Protein AF-0000000085158345 (afdb_homodimer)

Radius of gyration: 20.28 Å; Cα contacts (8 Å, |Δi|>4): 348; chains: 2; bounding box: 44×72×41 Å

pLDDT: mean 86.04, std 16.24, range [21.67, 97.69]

Secondary structure (DSSP, 8-state):
----S----PPPHHHHHHHHHHHTHHHHHHHHHHTT--S--HHHHGGGGGGGGS-EEHHHHHHHHT--HHHHHHHHHHHHHTTSEEEEE-SS-TT-EEEEE-HHHHHHHHHHHHHHHHHHHHHHHHH-HHHHHHHHHHHHHHHHHHH-TT-/----S----PPPHHHHHHHHHHHTHHHHHHHHHHTT--S--HHHHGGGGGGGGS-EEHHHHHHHHT--HHHHHHHHHHHHHTTSEEEEE-SS-TT-EEEEE-HHHHHHHHHHHHHHHHHHHHHHHHH-HHHHHHHHHHHHHHHHHHH-TT-

InterPro domains:
  IPR000835 MarR-type HTH domain [PF12802] (39-96)
  IPR000835 MarR-type HTH domain [PR00598] (56-72)
  IPR000835 MarR-type HTH domain [PR00598] (73-88)
  IPR000835 MarR-type HTH domain [PR00598] (92-108)
  IPR000835 MarR-type HTH domain [PS50995] (1-144)
  IPR000835 MarR-type HTH domain [SM00347] (33-131)
  IPR036388 Winged helix-like DNA-binding domain superfamily [G3DSA:1.10.10.10] (2-146)
  IPR036390 Winged helix DNA-binding domain superfamily [SSF46785] (19-144)
  IPR039422 Transcription regulators MarR/SlyA-like [PTHR33164] (39-142)

Nearest PDB structures (foldseek):
  2yr2-assembly1_A  TM=7.527E-01  e=1.209E-06  Sulfurisphaera tokodaii
  3gfj-assembly1_A-2  TM=6.888E-01  e=2.144E-07  Sulfurisphaera tokodaii
  3gfm-assembly1_A-2  TM=6.918E-01  e=3.738E-07  Sulfurisphaera tokodaii
  3gfl-assembly1_A-2  TM=6.918E-01  e=4.500E-07  Sulfurisphaera tokodaii
  4zzl-assembly1_B  TM=7.705E-01  e=8.212E-06  Pseudomonas aeruginosa

Solvent-accessible surface area (backbone atoms only — not comparable to full-atom values): 16770 Å² total; per-residue (Å²): 132,85,82,60,93,56,87,62,86,66,74,48,56,52,50,38,40,42,51,46,40,54,57,46,42,62,60,49,51,49,50,30,53,74,70,69,48,65,83,66,48,72,79,54,52,58,68,51,59,74,32,72,84,39,63,36,37,62,66,56,47,12,61,75,66,60,48,51,57,66,58,40,51,52,42,50,52,47,35,35,74,57,46,29,31,45,76,38,72,28,90,89,37,81,87,40,49,28,38,30,62,29,77,56,24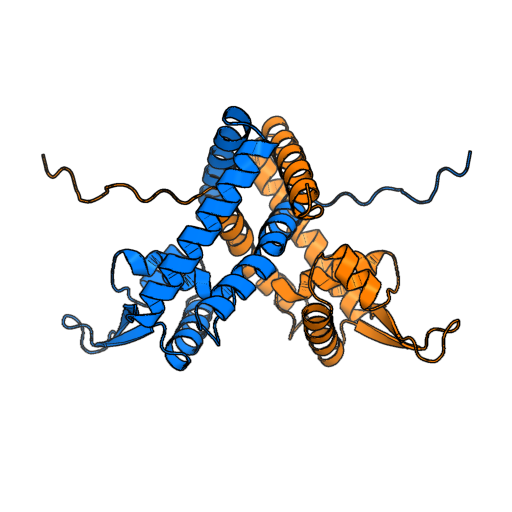,49,49,50,50,51,53,50,49,54,51,34,51,52,49,37,54,52,47,34,71,73,58,32,70,66,53,44,52,50,48,42,52,52,40,51,53,51,42,56,53,64,71,49,69,80,115,134,84,83,59,92,56,86,66,82,66,75,47,58,53,50,41,40,41,51,46,40,53,56,47,42,64,59,50,51,50,52,29,52,76,70,71,49,66,84,68,49,73,79,52,52,59,68,51,60,74,33,71,85,37,63,35,37,62,65,56,47,12,61,75,66,62,49,52,58,65,58,40,51,52,41,48,52,47,34,34,75,58,46,29,31,44,74,39,73,28,89,91,37,80,86,40,50,26,38,29,63,30,75,56,26,50,48,51,49,50,53,50,52,52,51,33,51,54,50,38,53,52,47,34,71,72,59,30,69,67,52,44,52,50,48,40,52,52,43,52,52,50,43,54,53,65,72,49,68,80,116

Structure (mmCIF, N/CA/C/O backbone):
data_AF-0000000085158345-model_v1
#
loop_
_entity.id
_entity.type
_entity.pdbx_description
1 polymer 'HTH marR-type domain-containing protein'
#
loop_
_atom_site.group_PDB
_atom_site.id
_atom_site.type_symbol
_atom_site.label_atom_id
_atom_site.label_alt_id
_atom_site.label_comp_id
_atom_site.label_asym_id
_atom_site.label_entity_id
_atom_site.label_seq_id
_atom_site.pdbx_PDB_ins_code
_atom_site.Cartn_x
_atom_site.Cartn_y
_atom_site.Cartn_z
_atom_site.occupancy
_atom_site.B_iso_or_equiv
_atom_site.auth_seq_id
_atom_site.auth_comp_id
_atom_site.auth_asym_id
_atom_site.auth_atom_id
_atom_site.pdbx_PDB_model_num
ATOM 1 N N . MET A 1 1 ? 12.711 38.875 0.313 1 21.98 1 MET A N 1
ATOM 2 C CA . MET A 1 1 ? 13.203 37.5 0.112 1 21.98 1 MET A CA 1
ATOM 3 C C . MET A 1 1 ? 12.297 36.5 0.804 1 21.98 1 MET A C 1
ATOM 5 O O . MET A 1 1 ? 12.312 36.375 2.031 1 21.98 1 MET A O 1
ATOM 9 N N . ARG A 1 2 ? 10.82 36.438 0.688 1 24.58 2 ARG A N 1
ATOM 10 C CA . ARG A 1 2 ? 9.727 35.781 1.41 1 24.58 2 ARG A CA 1
ATOM 11 C C . ARG A 1 2 ? 10.023 34.312 1.662 1 24.58 2 ARG A C 1
ATOM 13 O O . ARG A 1 2 ? 10.242 33.562 0.721 1 24.58 2 ARG A O 1
ATOM 20 N N . GLU A 1 3 ? 10.891 33.938 2.629 1 28.44 3 GLU A N 1
ATOM 21 C CA . GLU A 1 3 ? 11.352 32.688 3.234 1 28.44 3 GLU A CA 1
ATOM 22 C C . GLU A 1 3 ? 10.211 31.688 3.377 1 28.44 3 GLU A C 1
ATOM 24 O O . GLU A 1 3 ? 9.414 31.781 4.312 1 28.44 3 GLU A O 1
ATOM 29 N N . GLY A 1 4 ? 9.148 31.578 2.475 1 29.17 4 GLY A N 1
ATOM 30 C CA . GLY A 1 4 ? 7.82 31.016 2.293 1 29.17 4 GLY A CA 1
ATOM 31 C C . GLY A 1 4 ? 7.605 29.734 3.08 1 29.17 4 GLY A C 1
ATOM 32 O O . GLY A 1 4 ? 8.562 29.031 3.398 1 29.17 4 GLY A O 1
ATOM 33 N N . ALA A 1 5 ? 6.773 29.766 4.102 1 35.09 5 ALA A N 1
ATOM 34 C CA . ALA A 1 5 ? 6.516 28.828 5.203 1 35.09 5 ALA A CA 1
ATOM 35 C C . ALA A 1 5 ? 6.754 27.391 4.77 1 35.09 5 ALA A C 1
ATOM 37 O O . ALA A 1 5 ? 5.816 26.688 4.387 1 35.09 5 ALA A O 1
ATOM 38 N N . ARG A 1 6 ? 7.473 27.016 3.789 1 35.84 6 ARG A N 1
ATOM 39 C CA . ARG A 1 6 ? 8.164 25.828 3.32 1 35.84 6 ARG A CA 1
ATOM 40 C C . ARG A 1 6 ? 8.867 25.109 4.473 1 35.84 6 ARG A C 1
ATOM 42 O O . ARG A 1 6 ? 9.93 24.516 4.289 1 35.84 6 ARG A O 1
ATOM 49 N N . GLY A 1 7 ? 8.875 25.484 5.516 1 39.97 7 GLY A N 1
ATOM 50 C CA . GLY A 1 7 ? 9.438 24.766 6.641 1 39.97 7 GLY A CA 1
ATOM 51 C C . GLY A 1 7 ? 9.258 23.266 6.535 1 39.97 7 GLY A C 1
ATOM 52 O O . GLY A 1 7 ? 8.219 22.719 6.93 1 39.97 7 GLY A O 1
ATOM 53 N N . GLY A 1 8 ? 9.609 22.688 5.23 1 45.03 8 GLY A N 1
ATOM 54 C CA . GLY A 1 8 ? 9.344 21.734 4.168 1 45.03 8 GLY A CA 1
ATOM 55 C C . GLY A 1 8 ? 9.055 20.328 4.676 1 45.03 8 GLY A C 1
ATOM 56 O O . GLY A 1 8 ? 9.938 19.656 5.207 1 45.03 8 GLY A O 1
ATOM 57 N N . TRP A 1 9 ? 7.953 20.062 5.188 1 59.5 9 TRP A N 1
ATOM 58 C CA . TRP A 1 9 ? 7.535 18.719 5.566 1 59.5 9 TRP A CA 1
ATOM 59 C C . TRP A 1 9 ? 8.07 17.688 4.582 1 59.5 9 TRP A C 1
ATOM 61 O O . TRP A 1 9 ? 7.938 17.844 3.367 1 59.5 9 TRP A O 1
ATOM 71 N N . GLU A 1 10 ? 9.109 17.031 4.969 1 77.44 10 GLU A N 1
ATOM 72 C CA . GLU A 1 10 ? 9.609 15.914 4.188 1 77.44 10 GLU A CA 1
ATOM 73 C C . GLU A 1 10 ? 9.016 14.594 4.672 1 77.44 10 GLU A C 1
ATOM 75 O O . GLU A 1 10 ? 9.008 14.312 5.875 1 77.44 10 GLU A O 1
ATOM 80 N N . PRO A 1 11 ? 8.539 13.992 3.85 1 83.38 11 PRO A N 1
ATOM 81 C CA . PRO A 1 11 ? 8 12.703 4.27 1 83.38 11 PRO A CA 1
ATOM 82 C C . PRO A 1 11 ? 9.062 11.773 4.848 1 83.38 11 PRO A C 1
ATOM 84 O O . PRO A 1 11 ? 10.234 11.852 4.457 1 83.38 11 PRO A O 1
ATOM 87 N N . THR A 1 12 ? 8.68 11.023 5.801 1 91.44 12 THR A N 1
ATOM 88 C CA . THR A 1 12 ? 9.562 9.969 6.285 1 91.44 12 THR A CA 1
ATOM 89 C C . THR A 1 12 ? 9.789 8.922 5.203 1 91.44 12 THR A C 1
ATOM 91 O O . THR A 1 12 ? 9.055 8.867 4.215 1 91.44 12 THR A O 1
ATOM 94 N N . VAL A 1 13 ? 10.773 8.125 5.355 1 94.5 13 VAL A N 1
ATOM 95 C CA . VAL A 1 13 ? 11.094 7.094 4.375 1 94.5 13 VAL A CA 1
ATOM 96 C C . VAL A 1 13 ? 9.945 6.094 4.285 1 94.5 13 VAL A C 1
ATOM 98 O O . VAL A 1 13 ? 9.508 5.734 3.191 1 94.5 13 VAL A O 1
ATOM 101 N N . PRO A 1 14 ? 9.367 5.711 5.438 1 93.38 14 PRO A N 1
ATOM 102 C CA . PRO A 1 14 ? 8.195 4.84 5.344 1 93.38 14 PRO A CA 1
ATOM 103 C C . PRO A 1 14 ? 7.031 5.492 4.594 1 93.38 14 PRO A C 1
ATOM 105 O O . PRO A 1 14 ? 6.328 4.82 3.834 1 93.38 14 PRO A O 1
ATOM 108 N N . ALA A 1 15 ? 6.84 6.75 4.781 1 88.5 15 ALA A N 1
ATOM 109 C CA . ALA A 1 15 ? 5.793 7.453 4.047 1 88.5 15 ALA A CA 1
ATOM 110 C C . ALA A 1 15 ? 6.062 7.422 2.545 1 88.5 15 ALA A C 1
ATOM 112 O O . ALA A 1 15 ? 5.133 7.258 1.747 1 88.5 15 ALA A O 1
ATOM 113 N N . LEU A 1 16 ? 7.297 7.531 2.162 1 90.31 16 LEU A N 1
ATOM 114 C CA . LEU A 1 16 ? 7.672 7.496 0.754 1 90.31 16 LEU A CA 1
ATOM 115 C C . LEU A 1 16 ? 7.43 6.109 0.162 1 90.31 16 LEU A C 1
ATOM 117 O O . LEU A 1 16 ? 7.008 5.988 -0.991 1 90.31 16 LEU A O 1
ATOM 121 N N . VAL A 1 17 ? 7.73 5.105 0.935 1 93.06 17 VAL A N 1
ATOM 122 C CA . VAL A 1 17 ? 7.449 3.744 0.488 1 93.06 17 VAL A CA 1
ATOM 123 C C . VAL A 1 17 ? 5.961 3.598 0.188 1 93.06 17 VAL A C 1
ATOM 125 O O . VAL A 1 17 ? 5.582 3.086 -0.869 1 93.06 17 VAL A O 1
ATOM 128 N N . ASN A 1 18 ? 5.152 4.078 1.067 1 89.5 18 ASN A N 1
ATOM 129 C CA . ASN A 1 18 ? 3.705 3.992 0.894 1 89.5 18 ASN A CA 1
ATOM 130 C C . ASN A 1 18 ?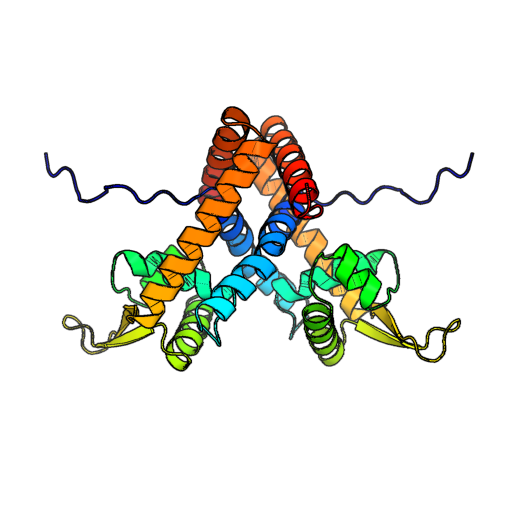 3.238 4.789 -0.321 1 89.5 18 ASN A C 1
ATOM 132 O O . ASN A 1 18 ? 2.369 4.336 -1.069 1 89.5 18 ASN A O 1
ATOM 136 N N . LEU A 1 19 ? 3.787 5.949 -0.471 1 85.62 19 LEU A N 1
ATOM 137 C CA . LEU A 1 19 ? 3.393 6.801 -1.589 1 85.62 19 LEU A CA 1
ATOM 138 C C . LEU A 1 19 ? 3.777 6.16 -2.92 1 85.62 19 LEU A C 1
ATOM 140 O O . LEU A 1 19 ? 3.01 6.215 -3.883 1 85.62 19 LEU A O 1
ATOM 144 N N . VAL A 1 20 ? 4.965 5.582 -3.029 1 89.94 20 VAL A N 1
ATOM 145 C CA . VAL A 1 20 ? 5.406 4.926 -4.254 1 89.94 20 VAL A CA 1
ATOM 146 C C . VAL A 1 20 ? 4.531 3.707 -4.535 1 89.94 20 VAL A C 1
ATOM 148 O O . VAL A 1 20 ? 4.137 3.469 -5.68 1 89.94 20 VAL A O 1
ATOM 151 N N . ALA A 1 21 ? 4.227 2.967 -3.49 1 88.88 21 ALA A N 1
ATOM 152 C CA . ALA A 1 21 ? 3.334 1.822 -3.635 1 88.88 21 ALA A CA 1
ATOM 153 C C . ALA A 1 21 ? 1.961 2.258 -4.141 1 88.88 21 ALA A C 1
ATOM 155 O O . ALA A 1 21 ? 1.414 1.654 -5.066 1 88.88 21 ALA A O 1
ATOM 156 N N . ALA A 1 22 ? 1.45 3.334 -3.584 1 83.81 22 ALA A N 1
ATOM 157 C CA . ALA A 1 22 ? 0.122 3.836 -3.922 1 83.81 22 ALA A CA 1
ATOM 158 C C . ALA A 1 22 ? 0.08 4.352 -5.359 1 83.81 22 ALA A C 1
ATOM 160 O O . ALA A 1 22 ? -0.957 4.277 -6.023 1 83.81 22 ALA A O 1
ATOM 161 N N . ALA A 1 23 ? 1.183 4.805 -5.828 1 82.62 23 ALA A N 1
ATOM 162 C CA . ALA A 1 23 ? 1.253 5.398 -7.16 1 82.62 23 ALA A CA 1
ATOM 163 C C . ALA A 1 23 ? 1.003 4.352 -8.242 1 82.62 23 ALA A C 1
ATOM 165 O O . ALA A 1 23 ? 0.614 4.691 -9.367 1 82.62 23 ALA A O 1
ATOM 166 N N . GLY A 1 24 ? 1.217 3.1 -7.914 1 84.31 24 GLY A N 1
ATOM 167 C CA . GLY A 1 24 ? 1.007 2.039 -8.891 1 84.31 24 GLY A CA 1
ATOM 168 C C . GLY A 1 24 ? -0.409 1.492 -8.875 1 84.31 24 GLY A C 1
ATOM 169 O O . GLY A 1 24 ? -0.799 0.749 -9.781 1 84.31 24 GLY A O 1
ATOM 170 N N . ALA A 1 25 ? -1.215 1.86 -7.883 1 84.31 25 ALA A N 1
ATOM 171 C CA . ALA A 1 25 ? -2.527 1.259 -7.652 1 84.31 25 ALA A CA 1
ATOM 172 C C . ALA A 1 25 ? -3.482 1.573 -8.797 1 84.31 25 ALA A C 1
ATOM 174 O O . ALA A 1 25 ? -4.191 0.689 -9.281 1 84.31 25 ALA A O 1
ATOM 175 N N . PRO A 1 26 ? -3.496 2.832 -9.289 1 81.25 26 PRO A N 1
ATOM 176 C CA . PRO A 1 26 ? -4.422 3.131 -10.383 1 81.25 26 PRO A CA 1
ATOM 177 C C . PRO A 1 26 ? -4.133 2.309 -11.641 1 81.25 26 PRO A C 1
ATOM 179 O O . PRO A 1 26 ? -5.066 1.857 -12.312 1 81.25 26 PRO A O 1
ATOM 182 N N . ARG A 1 27 ? -2.838 2.125 -11.938 1 84.81 27 ARG A N 1
ATOM 183 C CA . ARG A 1 27 ? -2.475 1.334 -13.109 1 84.81 27 ARG A CA 1
ATOM 184 C C . ARG A 1 27 ? -2.898 -0.121 -12.938 1 84.81 27 ARG A C 1
ATOM 186 O O . ARG A 1 27 ? -3.391 -0.744 -13.875 1 84.81 27 ARG A O 1
ATOM 193 N N . LEU A 1 28 ? -2.711 -0.588 -11.773 1 89.94 28 LEU A N 1
ATOM 194 C CA . LEU A 1 28 ? -3.109 -1.97 -11.523 1 89.94 28 LEU A CA 1
ATOM 195 C C . LEU A 1 28 ? -4.625 -2.117 -11.586 1 89.94 28 LEU A C 1
ATOM 197 O O . LEU A 1 28 ? -5.137 -3.094 -12.141 1 89.94 28 LEU A O 1
ATOM 201 N N . ARG A 1 29 ? -5.34 -1.191 -11.055 1 87.31 29 ARG A N 1
ATOM 202 C CA . ARG A 1 29 ? -6.797 -1.208 -11.117 1 87.31 29 ARG A CA 1
ATOM 203 C C . ARG A 1 29 ? -7.285 -1.188 -12.562 1 87.31 29 ARG A C 1
ATOM 205 O O . ARG A 1 29 ? -8.203 -1.928 -12.922 1 87.31 29 ARG A O 1
ATOM 212 N N . ALA A 1 30 ? -6.656 -0.312 -13.32 1 88 30 ALA A N 1
ATOM 213 C CA . ALA A 1 30 ? -7.012 -0.221 -14.734 1 88 30 ALA A CA 1
ATOM 214 C C . ALA A 1 30 ? -6.746 -1.541 -15.453 1 88 30 ALA A C 1
ATOM 216 O O . ALA A 1 30 ? -7.543 -1.968 -16.297 1 88 30 ALA A O 1
ATOM 217 N N . ALA A 1 31 ? -5.621 -2.143 -15.117 1 92.5 31 ALA A N 1
ATOM 218 C CA . ALA A 1 31 ? -5.273 -3.422 -15.734 1 92.5 31 ALA A CA 1
ATOM 219 C C . ALA A 1 31 ? -6.281 -4.504 -15.352 1 92.5 31 ALA A C 1
ATOM 221 O O . ALA A 1 31 ? -6.656 -5.332 -16.188 1 92.5 31 ALA A O 1
ATOM 222 N N . PHE A 1 32 ? -6.719 -4.469 -14.141 1 94.31 32 PHE A N 1
ATOM 223 C CA . PHE A 1 32 ? -7.742 -5.41 -13.688 1 94.31 32 PHE A CA 1
ATOM 224 C C . PHE A 1 32 ? -9.047 -5.191 -14.445 1 94.31 32 PHE A C 1
ATOM 226 O O . PHE A 1 32 ? -9.664 -6.145 -14.914 1 94.31 32 PHE A O 1
ATOM 233 N N . ALA A 1 33 ? -9.367 -3.98 -14.547 1 92.25 33 ALA A N 1
ATOM 234 C CA . ALA A 1 33 ? -10.602 -3.643 -15.25 1 92.25 33 ALA A CA 1
ATOM 235 C C . ALA A 1 33 ? -10.539 -4.086 -16.703 1 92.25 33 ALA A C 1
ATOM 237 O O . ALA A 1 33 ? -11.508 -4.641 -17.234 1 92.25 33 ALA A O 1
ATOM 238 N N . GLU A 1 34 ? -9.438 -3.812 -17.328 1 94.62 34 GLU A N 1
ATOM 239 C CA . GLU A 1 34 ? -9.242 -4.18 -18.719 1 94.62 34 GLU A CA 1
ATOM 240 C C . GLU A 1 34 ? -9.336 -5.691 -18.906 1 94.62 34 GLU A C 1
ATOM 242 O O . GLU A 1 34 ? -9.805 -6.164 -19.953 1 94.62 34 GLU A O 1
ATOM 247 N N . ALA A 1 35 ? -8.938 -6.422 -17.922 1 95.38 35 ALA A N 1
ATOM 248 C CA . ALA A 1 35 ? -8.945 -7.883 -17.984 1 95.38 35 ALA A CA 1
ATOM 249 C C . ALA A 1 35 ? -10.281 -8.445 -17.531 1 95.38 35 ALA A C 1
ATOM 251 O O . ALA A 1 35 ? -10.477 -9.664 -17.5 1 95.38 35 ALA A O 1
ATOM 252 N N . GLY A 1 36 ? -11.195 -7.582 -17.109 1 94.38 36 GLY A N 1
ATOM 253 C CA . GLY A 1 36 ? -12.508 -8.023 -16.656 1 94.38 36 GLY A CA 1
ATOM 254 C C . GLY A 1 36 ? -12.492 -8.602 -15.25 1 94.38 36 GLY A C 1
ATOM 255 O O . GLY A 1 36 ? -13.32 -9.445 -14.914 1 94.38 36 GLY A O 1
ATOM 256 N N . LEU A 1 37 ? -11.461 -8.258 -14.516 1 94.12 37 LEU A N 1
ATOM 257 C CA . LEU A 1 37 ? -11.305 -8.75 -13.148 1 94.12 37 LEU A CA 1
ATOM 258 C C . LEU A 1 37 ? -11.859 -7.742 -12.141 1 94.12 37 LEU A C 1
ATOM 260 O O . LEU A 1 37 ? -11.164 -6.805 -11.75 1 94.12 37 LEU A O 1
ATOM 264 N N . ASP A 1 38 ? -13.008 -7.934 -11.672 1 88.56 38 ASP A N 1
ATOM 265 C CA . ASP A 1 38 ? -13.703 -6.988 -10.805 1 88.56 38 ASP A CA 1
ATOM 266 C C . ASP A 1 38 ? -13.672 -7.445 -9.352 1 88.56 38 ASP A C 1
ATOM 268 O O . ASP A 1 38 ? -13.25 -8.57 -9.062 1 88.56 38 ASP A O 1
ATOM 272 N N . GLY A 1 39 ? -13.906 -6.535 -8.477 1 86.56 39 GLY A N 1
ATOM 273 C CA . GLY A 1 39 ? -14.094 -6.871 -7.074 1 86.56 39 GLY A CA 1
ATOM 274 C C . GLY A 1 39 ? -12.789 -7.129 -6.348 1 86.56 39 GLY A C 1
ATOM 275 O O . GLY A 1 39 ? -12.781 -7.707 -5.258 1 86.56 39 GLY A O 1
ATOM 276 N N . ILE A 1 40 ? -11.711 -6.859 -6.977 1 87.5 40 ILE A N 1
ATOM 277 C CA . ILE A 1 40 ? -10.422 -7.098 -6.324 1 87.5 40 ILE A CA 1
ATOM 278 C C . ILE A 1 40 ? -9.672 -5.777 -6.176 1 87.5 40 ILE A C 1
ATOM 280 O O . ILE A 1 40 ? -9.5 -5.039 -7.148 1 87.5 40 ILE A O 1
ATOM 284 N N . ARG A 1 41 ? -9.273 -5.414 -4.945 1 81.12 41 ARG A N 1
ATOM 285 C CA . ARG A 1 41 ? -8.453 -4.242 -4.664 1 81.12 41 ARG A CA 1
ATOM 286 C C . ARG A 1 41 ? -6.969 -4.602 -4.684 1 81.12 41 ARG A C 1
ATOM 288 O O . ARG A 1 41 ? -6.59 -5.707 -4.301 1 81.12 41 ARG A O 1
ATOM 295 N N . PRO A 1 42 ? -6.211 -3.643 -5.008 1 80.69 42 PRO A N 1
ATOM 296 C CA . PRO A 1 42 ? -4.77 -3.906 -5.055 1 80.69 42 PRO A CA 1
ATOM 297 C C . PRO A 1 42 ? -4.223 -4.445 -3.736 1 80.69 42 PRO A C 1
ATOM 299 O O . PRO A 1 42 ? -3.428 -5.387 -3.73 1 80.69 42 PRO A O 1
ATOM 302 N N . ALA A 1 43 ? -4.691 -3.99 -2.66 1 76.31 43 ALA A N 1
ATOM 303 C CA . ALA A 1 43 ? -4.223 -4.457 -1.358 1 76.31 43 ALA A CA 1
ATOM 304 C C . ALA A 1 43 ? -4.637 -5.906 -1.116 1 76.31 43 ALA A C 1
ATOM 306 O O . ALA A 1 43 ? -3.867 -6.695 -0.558 1 76.31 43 ALA A O 1
ATOM 307 N N . GLN A 1 44 ? -5.824 -6.281 -1.501 1 81.38 44 GLN A N 1
ATOM 308 C CA . GLN A 1 44 ? -6.332 -7.637 -1.345 1 81.38 44 GLN A CA 1
ATOM 309 C C . GLN A 1 44 ? -5.625 -8.602 -2.293 1 81.38 44 GLN A C 1
ATOM 311 O O . GLN A 1 44 ? -5.445 -9.781 -1.972 1 81.38 44 GLN A O 1
ATOM 316 N N . SER A 1 45 ? -5.258 -8.047 -3.469 1 88.19 45 SER A N 1
ATOM 317 C CA . SER A 1 45 ? -4.676 -8.891 -4.504 1 88.19 45 SER A CA 1
ATOM 318 C C . SER A 1 45 ? -3.33 -9.461 -4.062 1 88.19 45 SER A C 1
ATOM 320 O O . SER A 1 45 ? -2.902 -10.508 -4.547 1 88.19 45 SER A O 1
ATOM 322 N N . LEU A 1 46 ? -2.709 -8.812 -3.133 1 84.19 46 LEU A N 1
ATOM 323 C CA . LEU A 1 46 ? -1.418 -9.273 -2.639 1 84.19 46 LEU A CA 1
ATOM 324 C C . LEU A 1 46 ? -1.546 -10.648 -1.99 1 84.19 46 LEU A C 1
ATOM 326 O O . LEU A 1 46 ? -0.578 -11.414 -1.948 1 84.19 46 LEU A O 1
ATOM 330 N N . ALA A 1 47 ? -2.689 -10.984 -1.532 1 88.38 47 ALA A N 1
ATOM 331 C CA . ALA A 1 47 ? -2.939 -12.281 -0.894 1 88.38 47 ALA A CA 1
ATOM 332 C C . ALA A 1 47 ? -2.859 -13.414 -1.907 1 88.38 47 ALA A C 1
ATOM 334 O O . ALA A 1 47 ? -2.748 -14.586 -1.53 1 88.38 47 ALA A O 1
ATOM 335 N N . LEU A 1 48 ? -2.881 -13.109 -3.162 1 92.5 48 LEU A N 1
ATOM 336 C CA . LEU A 1 48 ? -2.865 -14.125 -4.211 1 92.5 48 LEU A CA 1
ATOM 337 C C . LEU A 1 48 ? -1.448 -14.625 -4.461 1 92.5 48 LEU A C 1
ATOM 339 O O . LEU A 1 48 ? -1.258 -15.742 -4.941 1 92.5 48 LEU A O 1
ATOM 343 N N . VAL A 1 49 ? -0.505 -13.859 -4.129 1 87.88 49 VAL A N 1
ATOM 344 C CA . VAL A 1 49 ? 0.874 -14.086 -4.547 1 87.88 49 VAL A CA 1
ATOM 345 C C . VAL A 1 49 ? 1.396 -15.375 -3.922 1 87.88 49 VAL A C 1
ATOM 347 O O . VAL A 1 49 ? 1.913 -16.25 -4.625 1 87.88 49 VAL A O 1
ATOM 350 N N . PRO A 1 50 ? 1.21 -15.57 -2.617 1 87.25 50 PRO A N 1
ATOM 351 C CA . PRO A 1 50 ? 1.706 -16.812 -2.016 1 87.25 50 PRO A CA 1
ATOM 352 C C . PRO A 1 50 ? 0.985 -18.047 -2.541 1 87.25 50 PRO A C 1
ATOM 354 O O . PRO A 1 50 ? 1.49 -19.172 -2.402 1 87.25 50 PRO A O 1
ATOM 357 N N . LEU A 1 51 ? -0.13 -17.859 -3.111 1 91.94 51 LEU A N 1
ATOM 358 C CA . LEU A 1 51 ? -0.947 -18.984 -3.566 1 91.94 51 LEU A CA 1
ATOM 359 C C . LEU A 1 51 ? -0.497 -19.453 -4.945 1 91.94 51 LEU A C 1
ATOM 361 O O . LEU A 1 51 ? -0.966 -20.484 -5.434 1 91.94 51 LEU A O 1
ATOM 365 N N . ALA A 1 52 ? 0.357 -18.703 -5.531 1 88.88 52 ALA A N 1
ATOM 366 C CA . ALA A 1 52 ? 0.86 -19.047 -6.859 1 88.88 52 ALA A CA 1
ATOM 367 C C . ALA A 1 52 ? 1.561 -20.406 -6.84 1 88.88 52 ALA A C 1
ATOM 369 O O . ALA A 1 52 ? 1.512 -21.141 -7.824 1 88.88 52 ALA A O 1
ATOM 370 N N . ALA A 1 53 ? 2.188 -20.703 -5.746 1 86.56 53 ALA A N 1
ATOM 371 C CA . ALA A 1 53 ? 2.965 -21.922 -5.629 1 86.56 53 ALA A CA 1
ATOM 372 C C . ALA A 1 53 ? 2.072 -23.109 -5.254 1 86.56 53 ALA A C 1
ATOM 374 O O . ALA A 1 53 ? 2.508 -24.266 -5.289 1 86.56 53 ALA A O 1
ATOM 375 N N . GLY A 1 54 ? 0.827 -22.812 -4.852 1 89.56 54 GLY A N 1
ATOM 376 C CA . GLY A 1 54 ? -0.101 -23.859 -4.453 1 89.56 54 GLY A CA 1
ATOM 377 C C . GLY A 1 54 ? -1.02 -23.438 -3.318 1 89.56 54 GLY A C 1
ATOM 378 O O . GLY A 1 54 ? -0.896 -22.344 -2.789 1 89.56 54 GLY A O 1
ATOM 379 N N . GLY A 1 55 ? -1.889 -24.281 -3.076 1 92.19 55 GLY A N 1
ATOM 380 C CA . GLY A 1 55 ? -2.855 -24.016 -2.021 1 92.19 55 GLY A CA 1
ATOM 381 C C . GLY A 1 55 ? -2.223 -23.906 -0.647 1 92.19 55 GLY A C 1
ATOM 382 O O . GLY A 1 55 ? -1.225 -24.562 -0.359 1 92.19 55 GLY A O 1
ATOM 383 N N . LEU A 1 56 ? -2.77 -23.062 0.167 1 93.94 56 LEU A N 1
ATOM 384 C CA . LEU A 1 56 ? -2.273 -22.828 1.52 1 93.94 56 LEU A CA 1
ATOM 385 C C . LEU A 1 56 ? -3.424 -22.781 2.52 1 93.94 56 LEU A C 1
ATOM 387 O O . LEU A 1 56 ? -4.543 -22.391 2.174 1 93.94 56 LEU A O 1
ATOM 391 N N . HIS A 1 57 ? -3.031 -23.188 3.703 1 94.31 57 HIS A N 1
ATOM 392 C CA . HIS A 1 57 ? -3.945 -22.938 4.812 1 94.31 57 HIS A CA 1
ATOM 393 C C . HIS A 1 57 ? -3.953 -21.453 5.191 1 94.31 57 HIS A C 1
ATOM 395 O O . HIS A 1 57 ? -2.99 -20.734 4.918 1 94.31 57 HIS A O 1
ATOM 401 N N . ALA A 1 58 ? -5.086 -21.109 5.809 1 91.75 58 ALA A N 1
ATOM 402 C CA . ALA A 1 58 ? -5.227 -19.703 6.215 1 91.75 58 ALA A CA 1
ATOM 403 C C . ALA A 1 58 ? -4.074 -19.281 7.125 1 91.75 58 ALA A C 1
ATOM 405 O O . ALA A 1 58 ? -3.564 -18.172 7.012 1 91.75 58 ALA A O 1
ATOM 406 N N . SER A 1 59 ? -3.664 -20.156 7.922 1 91.25 59 SER A N 1
ATOM 407 C CA . SER A 1 59 ? -2.584 -19.875 8.859 1 91.25 59 SER A CA 1
ATOM 408 C C . SER A 1 59 ? -1.26 -19.672 8.133 1 91.25 59 SER A C 1
ATOM 410 O O . SER A 1 59 ? -0.516 -18.734 8.438 1 91.25 59 SER A O 1
ATOM 412 N N . ASP A 1 60 ? -1.009 -20.516 7.168 1 90.62 60 ASP A N 1
ATOM 413 C CA . ASP A 1 60 ? 0.213 -20.406 6.375 1 90.62 60 ASP A CA 1
ATOM 414 C C . ASP A 1 60 ? 0.206 -19.125 5.535 1 90.62 60 ASP A C 1
ATOM 416 O O . ASP A 1 60 ? 1.244 -18.484 5.363 1 90.62 60 ASP A O 1
ATOM 420 N N . LEU A 1 61 ? -0.919 -18.844 5.008 1 89.75 61 LEU A N 1
ATOM 421 C CA . LEU A 1 61 ? -1.067 -17.625 4.219 1 89.75 61 LEU A CA 1
ATOM 422 C C . LEU A 1 61 ? -0.807 -16.391 5.074 1 89.75 61 LEU A C 1
ATOM 424 O O . LEU A 1 61 ? -0.12 -15.461 4.637 1 89.75 61 LEU A O 1
ATOM 428 N N . ALA A 1 62 ? -1.319 -16.375 6.281 1 87.81 62 ALA A N 1
ATOM 4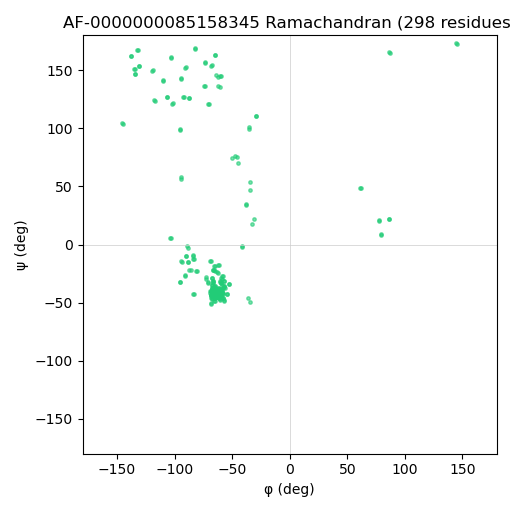29 C CA . ALA A 1 62 ? -1.095 -15.273 7.219 1 87.81 62 ALA A CA 1
ATOM 430 C C . ALA A 1 62 ? 0.391 -15.109 7.527 1 87.81 62 ALA A C 1
ATOM 432 O O . ALA A 1 62 ? 0.909 -13.992 7.547 1 87.81 62 ALA A O 1
ATOM 433 N N . ASP A 1 63 ? 1.047 -16.25 7.695 1 83.44 63 ASP A N 1
ATOM 434 C CA . ASP A 1 63 ? 2.477 -16.25 7.988 1 83.44 63 ASP A CA 1
ATOM 435 C C . ASP A 1 63 ? 3.275 -15.68 6.82 1 83.44 63 ASP A C 1
ATOM 437 O O . ASP A 1 63 ? 4.18 -14.867 7.016 1 83.44 63 ASP A O 1
ATOM 441 N N . ARG A 1 64 ? 2.896 -16.125 5.621 1 81.38 64 ARG A N 1
ATOM 442 C CA . ARG A 1 64 ? 3.617 -15.688 4.43 1 81.38 64 ARG A CA 1
ATOM 443 C C . ARG A 1 64 ? 3.404 -14.195 4.172 1 81.38 64 ARG A C 1
ATOM 445 O O . ARG A 1 64 ? 4.309 -13.508 3.691 1 81.38 64 ARG A O 1
ATOM 452 N N . LEU A 1 65 ? 2.229 -13.68 4.465 1 78 65 LEU A N 1
ATOM 453 C CA . LEU A 1 65 ? 1.887 -12.281 4.227 1 78 65 LEU A CA 1
ATOM 454 C C . LEU A 1 65 ? 2.266 -11.414 5.422 1 78 65 LEU A C 1
ATOM 456 O O . LEU A 1 65 ? 2.24 -10.188 5.336 1 78 65 LEU A O 1
ATOM 460 N N . ARG A 1 66 ? 2.51 -12.094 6.5 1 73.31 66 ARG A N 1
ATOM 461 C CA . ARG A 1 66 ? 2.852 -11.406 7.742 1 73.31 66 ARG A CA 1
ATOM 462 C C . ARG A 1 66 ? 1.711 -10.5 8.195 1 73.31 66 ARG A C 1
ATOM 464 O O . ARG A 1 66 ? 1.928 -9.328 8.5 1 73.31 66 ARG A O 1
ATOM 471 N N . VAL A 1 67 ? 0.591 -11.008 8.211 1 75.69 67 VAL A N 1
ATOM 472 C CA . VAL A 1 67 ? -0.615 -10.336 8.68 1 75.69 67 VAL A CA 1
ATOM 473 C C . VAL A 1 67 ? -1.388 -11.25 9.625 1 75.69 67 VAL A C 1
ATOM 475 O O . VAL A 1 67 ? -1.042 -12.422 9.781 1 75.69 67 VAL A O 1
ATOM 478 N N . SER A 1 68 ? -2.354 -10.656 10.32 1 80.31 68 SER A N 1
ATOM 479 C CA . SER A 1 68 ? -3.162 -11.422 11.258 1 80.31 68 SER A CA 1
ATOM 480 C C . SER A 1 68 ? -4.047 -12.43 10.531 1 80.31 68 SER A C 1
ATOM 482 O O . SER A 1 68 ? -4.352 -12.258 9.352 1 80.31 68 SER A O 1
ATOM 484 N N . ARG A 1 69 ? -4.398 -13.461 11.203 1 86.44 69 ARG A N 1
ATOM 485 C CA . ARG A 1 69 ? -5.324 -14.453 10.672 1 86.44 69 ARG A CA 1
ATOM 486 C C . ARG A 1 69 ? -6.664 -13.82 10.312 1 86.44 69 ARG A C 1
ATOM 488 O O . ARG A 1 69 ? -7.309 -14.219 9.344 1 86.44 69 ARG A O 1
ATOM 495 N N . GLN A 1 70 ? -7.004 -12.867 11.109 1 86.94 70 GLN A N 1
ATOM 496 C CA . GLN A 1 70 ? -8.25 -12.156 10.844 1 86.94 70 GLN A CA 1
ATOM 497 C C . GLN A 1 70 ? -8.188 -11.398 9.523 1 86.94 70 GLN A C 1
ATOM 499 O O . GLN A 1 70 ? -9.141 -11.422 8.742 1 86.94 70 GLN A O 1
ATOM 504 N N . ALA A 1 71 ? -7.105 -10.758 9.281 1 81.81 71 ALA A N 1
ATOM 505 C CA . ALA A 1 71 ? -6.918 -10.023 8.031 1 81.81 71 ALA A CA 1
ATOM 506 C C . ALA A 1 71 ? -6.957 -10.969 6.836 1 81.81 71 ALA A C 1
ATOM 508 O O . ALA A 1 71 ? -7.539 -10.641 5.797 1 81.81 71 ALA A O 1
ATOM 509 N N . VAL A 1 72 ? -6.34 -12.062 7.023 1 87.06 72 VAL A N 1
ATOM 510 C CA . VAL A 1 72 ? -6.332 -13.062 5.957 1 87.06 72 VAL A CA 1
ATOM 511 C C . VAL A 1 72 ? -7.754 -13.57 5.723 1 87.06 72 VAL A C 1
ATOM 513 O O . VAL A 1 72 ? -8.18 -13.719 4.574 1 87.06 72 VAL A O 1
ATOM 516 N N . ALA A 1 73 ? -8.438 -13.883 6.812 1 91 73 ALA A N 1
ATOM 517 C CA . ALA A 1 73 ? -9.812 -14.367 6.691 1 91 73 ALA A CA 1
ATOM 518 C C . ALA A 1 73 ? -10.672 -13.391 5.898 1 91 73 ALA A C 1
ATOM 520 O O . ALA A 1 73 ? -11.43 -13.797 5.02 1 91 73 ALA A O 1
ATOM 521 N N . GLN A 1 74 ? -10.508 -12.18 6.168 1 88.19 74 GLN A N 1
ATOM 522 C CA . GLN A 1 74 ? -11.273 -11.141 5.492 1 88.19 74 GLN A CA 1
ATOM 523 C C . GLN A 1 74 ? -10.891 -11.039 4.02 1 88.19 74 GLN A C 1
ATOM 525 O O . GLN A 1 74 ? -11.758 -10.93 3.15 1 88.19 74 GLN A O 1
ATOM 530 N N . ALA A 1 75 ? -9.641 -11.023 3.756 1 89.25 75 ALA A N 1
ATOM 531 C CA . ALA A 1 75 ? -9.156 -10.93 2.381 1 89.25 75 ALA A CA 1
ATOM 532 C C . ALA A 1 75 ? -9.609 -12.133 1.558 1 89.25 75 ALA A C 1
ATOM 534 O O . ALA A 1 75 ? -10.07 -11.984 0.426 1 89.25 75 ALA A O 1
ATOM 535 N N . VAL A 1 76 ? -9.492 -13.289 2.166 1 92.88 76 VAL A N 1
ATOM 536 C CA . VAL A 1 76 ? -9.852 -14.523 1.477 1 92.88 76 VAL A CA 1
ATOM 537 C C . VAL A 1 76 ? -11.352 -14.555 1.219 1 92.88 76 VAL A C 1
ATOM 539 O O . VAL A 1 76 ? -11.797 -14.977 0.147 1 92.88 76 VAL A O 1
ATOM 542 N N . ALA A 1 77 ? -12.133 -14.156 2.211 1 94 77 ALA A N 1
ATOM 543 C CA . ALA A 1 77 ? -13.578 -14.102 2.033 1 94 77 ALA A CA 1
ATOM 544 C C . ALA A 1 77 ? -13.961 -13.195 0.864 1 94 77 ALA A C 1
ATOM 546 O O . ALA A 1 77 ? -14.812 -13.547 0.047 1 94 77 ALA A O 1
ATOM 547 N N . ALA A 1 78 ? -13.305 -12.109 0.779 1 92.19 78 ALA A N 1
ATOM 548 C CA . ALA A 1 78 ? -13.57 -11.164 -0.307 1 92.19 78 ALA A CA 1
ATOM 549 C C . ALA A 1 78 ? -13.156 -11.758 -1.653 1 92.19 78 ALA A C 1
ATOM 551 O O . ALA A 1 78 ? -13.883 -11.641 -2.641 1 92.19 78 ALA A O 1
ATOM 552 N N . LEU A 1 79 ? -12.023 -12.336 -1.711 1 95 79 LEU A N 1
ATOM 553 C CA . LEU A 1 79 ? -11.5 -12.938 -2.934 1 95 79 LEU A CA 1
ATOM 554 C C . LEU A 1 79 ? -12.352 -14.117 -3.375 1 95 79 LEU A C 1
ATOM 556 O O . LEU A 1 79 ? -12.539 -14.344 -4.574 1 95 79 LEU A O 1
ATOM 560 N N . GLU A 1 80 ? -12.828 -14.812 -2.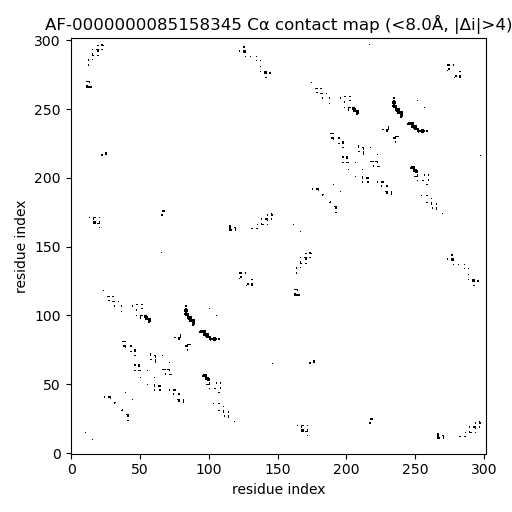375 1 95.88 80 GLU A N 1
ATOM 561 C CA . GLU A 1 80 ? -13.703 -15.953 -2.666 1 95.88 80 GLU A CA 1
ATOM 562 C C . GLU A 1 80 ? -15.039 -15.492 -3.229 1 95.88 80 GLU A C 1
ATOM 564 O O . GLU A 1 80 ? -15.562 -16.078 -4.176 1 95.88 80 GLU A O 1
ATOM 569 N N . ARG A 1 81 ? -15.57 -14.5 -2.66 1 95.38 81 ARG A N 1
ATOM 570 C CA . ARG A 1 81 ? -16.844 -13.938 -3.104 1 95.38 81 ARG A CA 1
ATOM 571 C C . ARG A 1 81 ? -16.766 -13.523 -4.57 1 95.38 81 ARG A C 1
ATOM 573 O O . ARG A 1 81 ? -17.75 -13.656 -5.301 1 95.38 81 ARG A O 1
ATOM 580 N N . HIS A 1 82 ? -15.609 -13.125 -5.012 1 95.69 82 HIS A N 1
ATOM 581 C CA . HIS A 1 82 ? -15.469 -12.633 -6.375 1 95.69 82 HIS A CA 1
ATOM 582 C C . HIS A 1 82 ? -14.812 -13.68 -7.273 1 95.69 82 HIS A C 1
ATOM 584 O O . HIS A 1 82 ? -14.445 -13.383 -8.414 1 95.69 82 HIS A O 1
ATOM 590 N N . GLY A 1 83 ? -14.594 -14.859 -6.715 1 96.75 83 GLY A N 1
ATOM 591 C CA . GLY A 1 83 ? -14.227 -16.016 -7.527 1 96.75 83 GLY A CA 1
ATOM 592 C C . GLY A 1 83 ? -12.734 -16.094 -7.777 1 96.75 83 GLY A C 1
ATOM 593 O O . GLY A 1 83 ? -12.297 -16.766 -8.727 1 96.75 83 GLY A O 1
ATOM 594 N N . TYR A 1 84 ? -11.852 -15.492 -7 1 97.5 84 TYR A N 1
ATOM 595 C CA . TYR A 1 84 ? -10.414 -15.492 -7.227 1 97.5 84 TYR A CA 1
ATOM 596 C C . TYR A 1 84 ? -9.75 -16.656 -6.508 1 97.5 84 TYR A C 1
ATOM 598 O O . TYR A 1 84 ? -8.68 -17.125 -6.91 1 97.5 84 TYR A O 1
ATOM 606 N N . VAL A 1 85 ? -10.43 -17.078 -5.422 1 97.5 85 VAL A N 1
ATOM 607 C CA . VAL A 1 85 ? -9.922 -18.219 -4.68 1 97.5 85 VAL A CA 1
ATOM 608 C C . VAL A 1 85 ? -11.078 -19.141 -4.289 1 97.5 85 VAL A C 1
ATOM 610 O O . VAL A 1 85 ? -12.242 -18.75 -4.375 1 97.5 85 VAL A O 1
ATOM 613 N N . THR A 1 86 ? -10.766 -20.312 -3.961 1 96.94 86 THR A N 1
ATOM 614 C CA . THR A 1 86 ? -11.703 -21.297 -3.416 1 96.94 86 THR A CA 1
ATOM 615 C C . THR A 1 86 ? -11.102 -22 -2.211 1 96.94 86 THR A C 1
ATOM 617 O O . THR A 1 86 ? -9.883 -22.078 -2.064 1 96.94 86 THR A O 1
ATOM 620 N N . ARG A 1 87 ? -11.977 -22.312 -1.33 1 94.31 87 ARG A N 1
ATOM 621 C CA . ARG A 1 87 ? -11.57 -23.109 -0.182 1 94.31 87 ARG A CA 1
ATOM 622 C C . ARG A 1 87 ? -11.984 -24.562 -0.352 1 94.31 87 ARG A C 1
ATOM 624 O O . ARG A 1 87 ? -13.164 -24.859 -0.57 1 94.31 87 ARG A O 1
ATOM 631 N N . THR A 1 88 ? -11.062 -25.375 -0.322 1 92.56 88 THR A N 1
ATOM 632 C CA . THR A 1 88 ? -11.359 -26.797 -0.48 1 92.56 88 THR A CA 1
ATOM 633 C C . THR A 1 88 ? -10.938 -27.578 0.762 1 92.56 88 THR A C 1
ATOM 635 O O . THR A 1 88 ? -10.031 -27.156 1.485 1 92.56 88 THR A O 1
ATOM 638 N N . PRO A 1 89 ? -11.656 -28.688 1.047 1 90.94 89 PRO A N 1
ATOM 639 C CA . PRO A 1 89 ? -11.258 -29.5 2.193 1 90.94 89 PRO A CA 1
ATOM 640 C C . PRO A 1 89 ? -9.852 -30.078 2.039 1 90.94 89 PRO A C 1
ATOM 642 O O . PRO A 1 89 ? -9.453 -30.453 0.935 1 90.94 89 PRO A O 1
ATOM 645 N N . ASP A 1 90 ? -9.133 -29.984 3.135 1 88.25 90 ASP A N 1
ATOM 646 C CA . ASP A 1 90 ? -7.832 -30.656 3.172 1 88.25 90 ASP A CA 1
ATOM 647 C C . ASP A 1 90 ? -8 -32.156 3.229 1 88.25 90 ASP A C 1
ATOM 649 O O . ASP A 1 90 ? -8.672 -32.688 4.121 1 88.25 90 ASP A O 1
ATOM 653 N N . PRO A 1 91 ? -7.453 -32.781 2.264 1 87.19 91 PRO A N 1
ATOM 654 C CA . PRO A 1 91 ? -7.57 -34.219 2.291 1 87.19 91 PRO A CA 1
ATOM 655 C C . PRO A 1 91 ? -6.957 -34.844 3.547 1 87.19 91 PRO A C 1
ATOM 657 O O . PRO A 1 91 ? -7.383 -35.906 3.984 1 87.19 91 PRO A O 1
ATOM 660 N N . ALA A 1 92 ? -5.965 -34.188 4.102 1 89.25 92 ALA A N 1
ATOM 661 C CA . ALA A 1 92 ? -5.246 -34.719 5.262 1 89.25 92 ALA A CA 1
ATOM 662 C C . ALA A 1 92 ? -5.938 -34.312 6.562 1 89.25 92 ALA A C 1
ATOM 664 O O . ALA A 1 92 ? -5.668 -34.875 7.621 1 89.25 92 ALA A O 1
ATOM 665 N N . ASP A 1 93 ? -6.68 -33.344 6.566 1 86.19 93 ASP A N 1
ATOM 666 C CA . ASP A 1 93 ? -7.387 -32.844 7.734 1 86.19 93 ASP A CA 1
ATOM 667 C C . ASP A 1 93 ? -8.758 -32.281 7.344 1 86.19 93 ASP A C 1
ATOM 669 O O . ASP A 1 93 ? -8.875 -31.172 6.859 1 86.19 93 ASP A O 1
ATOM 673 N N . ALA A 1 94 ? -9.766 -33.062 7.652 1 81.25 94 ALA A N 1
ATOM 674 C CA . ALA A 1 94 ? -11.125 -32.75 7.207 1 81.25 94 ALA A CA 1
ATOM 675 C C . ALA A 1 94 ? -11.602 -31.422 7.777 1 81.25 94 ALA A C 1
ATOM 677 O O . ALA A 1 94 ? -12.477 -30.766 7.199 1 81.25 94 ALA A O 1
ATOM 678 N N . ARG A 1 95 ? -10.992 -30.922 8.781 1 85.06 95 ARG A N 1
ATOM 679 C CA . ARG A 1 95 ? -11.438 -29.688 9.414 1 85.06 95 ARG A CA 1
ATOM 680 C C . ARG A 1 95 ? -10.695 -28.484 8.844 1 85.06 95 ARG A C 1
ATOM 682 O O . ARG A 1 95 ? -11.117 -27.344 9.039 1 85.06 95 ARG A O 1
ATOM 689 N N . ALA A 1 96 ? -9.664 -28.875 8.172 1 87.19 96 ALA A N 1
ATOM 690 C CA . ALA A 1 96 ? -8.859 -27.797 7.625 1 87.19 96 ALA A CA 1
ATOM 691 C C . ALA A 1 96 ? -9.258 -27.484 6.184 1 87.19 96 ALA A C 1
ATOM 693 O O . ALA A 1 96 ? -9.75 -28.359 5.473 1 87.19 96 ALA A O 1
ATOM 694 N N . ARG A 1 97 ? -9.25 -26.281 5.828 1 93.06 97 ARG A N 1
ATOM 695 C CA . ARG A 1 97 ? -9.523 -25.844 4.461 1 93.06 97 ARG A CA 1
ATOM 696 C C . ARG A 1 97 ? -8.258 -25.312 3.793 1 93.06 97 ARG A C 1
ATOM 698 O O . ARG A 1 97 ? -7.441 -24.656 4.441 1 93.06 97 ARG A O 1
ATOM 705 N N . ILE A 1 98 ? -8.156 -25.656 2.518 1 95.44 98 ILE A N 1
ATOM 706 C CA . ILE A 1 98 ? -7.043 -25.172 1.709 1 95.44 98 ILE A CA 1
ATOM 707 C C . ILE A 1 98 ? -7.535 -24.094 0.745 1 95.44 98 ILE A C 1
ATOM 709 O O . ILE A 1 98 ? -8.547 -24.281 0.065 1 95.44 98 ILE A O 1
ATOM 713 N N . ILE A 1 99 ? -6.867 -23 0.802 1 96.81 99 ILE A N 1
ATOM 714 C CA . ILE A 1 99 ? -7.18 -21.906 -0.11 1 96.81 99 ILE A CA 1
ATOM 715 C C . ILE A 1 99 ? -6.406 -22.078 -1.414 1 96.81 99 ILE A C 1
ATOM 717 O O . ILE A 1 99 ? -5.184 -22.234 -1.4 1 96.81 99 ILE A O 1
ATOM 721 N N . GLU A 1 100 ? -7.129 -22.062 -2.498 1 96.5 100 GLU A N 1
ATOM 722 C CA . GLU A 1 100 ? -6.504 -22.266 -3.803 1 96.5 100 GLU A CA 1
ATOM 723 C C . GLU A 1 100 ? -6.949 -21.203 -4.797 1 96.5 100 GLU A C 1
ATOM 725 O O . GLU A 1 100 ? -8.039 -20.641 -4.672 1 96.5 100 GLU A O 1
ATOM 730 N N . LEU A 1 101 ? -6.055 -21.031 -5.715 1 96.5 101 LEU A N 1
ATOM 731 C CA . LEU A 1 101 ? -6.41 -20.109 -6.785 1 96.5 101 LEU A CA 1
ATOM 732 C C . LEU A 1 101 ? -7.414 -20.75 -7.742 1 96.5 101 LEU A C 1
ATOM 734 O O . LEU A 1 101 ? -7.305 -21.922 -8.07 1 96.5 101 LEU A O 1
ATOM 738 N N . THR A 1 102 ? -8.398 -20.016 -8.117 1 97.38 102 THR A N 1
ATOM 739 C CA . THR A 1 102 ? -9.227 -20.359 -9.258 1 97.38 102 THR A CA 1
ATOM 740 C C . THR A 1 102 ? -8.562 -19.922 -10.562 1 97.38 102 THR A C 1
ATOM 742 O O . THR A 1 102 ? -7.535 -19.25 -10.539 1 97.38 102 THR A O 1
ATOM 745 N N . PRO A 1 103 ? -9.102 -20.375 -11.727 1 96.62 103 PRO A N 1
ATOM 746 C CA . PRO A 1 103 ? -8.602 -19.828 -12.984 1 96.62 103 PRO A CA 1
ATOM 747 C C . PRO A 1 103 ? -8.633 -18.297 -13.023 1 96.62 103 PRO A C 1
ATOM 749 O O . PRO A 1 103 ? -7.703 -17.672 -13.531 1 96.62 103 PRO A O 1
ATOM 752 N N . ARG A 1 104 ? -9.633 -17.734 -12.383 1 96.94 104 ARG A N 1
ATOM 753 C CA . ARG A 1 104 ? -9.75 -16.297 -12.297 1 96.94 104 ARG A CA 1
ATOM 754 C C . ARG A 1 104 ? -8.656 -15.703 -11.414 1 96.94 104 ARG A C 1
ATOM 756 O O . ARG A 1 104 ? -8.102 -14.648 -11.727 1 96.94 104 ARG A O 1
ATOM 763 N N . GLY A 1 105 ? -8.391 -16.359 -10.375 1 96.81 105 GLY A N 1
ATOM 764 C CA . GLY A 1 105 ? -7.297 -15.961 -9.508 1 96.81 105 GLY A CA 1
ATOM 765 C C . GLY A 1 105 ? -5.941 -16.016 -10.188 1 96.81 105 GLY A C 1
ATOM 766 O O . GLY A 1 105 ? -5.113 -15.117 -9.992 1 96.81 105 GLY A O 1
ATOM 767 N N . ARG A 1 106 ? -5.762 -17.016 -10.984 1 96.06 106 ARG A N 1
ATOM 768 C CA . ARG A 1 106 ? -4.516 -17.141 -11.734 1 96.06 106 ARG A CA 1
ATOM 769 C C . ARG A 1 106 ? -4.379 -16.031 -12.766 1 96.06 106 ARG A C 1
ATOM 771 O O . ARG A 1 106 ? -3.279 -15.516 -12.984 1 96.06 106 ARG A O 1
ATOM 778 N N . GLN A 1 107 ? -5.48 -15.742 -13.336 1 96.44 107 GLN A N 1
ATOM 779 C CA . GLN A 1 107 ? -5.48 -14.633 -14.273 1 96.44 107 GLN A CA 1
ATOM 780 C C . GLN A 1 107 ? -5.09 -13.328 -13.578 1 96.44 107 GLN A C 1
ATOM 782 O O . GLN A 1 107 ? -4.312 -12.539 -14.125 1 96.44 107 GLN A O 1
ATOM 787 N N . ALA A 1 108 ? -5.617 -13.102 -12.414 1 96.06 108 ALA A N 1
ATOM 788 C CA . ALA A 1 108 ? -5.281 -11.906 -11.648 1 96.06 108 ALA A CA 1
ATOM 789 C C . ALA A 1 108 ? -3.785 -11.844 -11.359 1 96.06 108 ALA A C 1
ATOM 791 O O . ALA A 1 108 ? -3.168 -10.781 -11.469 1 96.06 108 ALA A O 1
ATOM 792 N N . LEU A 1 109 ? -3.262 -12.945 -11.023 1 93.56 109 LEU A N 1
ATOM 793 C CA . LEU A 1 109 ? -1.831 -13.016 -10.75 1 93.56 109 LEU A CA 1
ATOM 794 C C . LEU A 1 109 ? -1.022 -12.664 -11.992 1 93.56 109 LEU A C 1
ATOM 796 O O . LEU A 1 109 ? 0.004 -11.984 -11.898 1 93.56 109 LEU A O 1
ATOM 800 N N . GLN A 1 110 ? -1.503 -13.148 -13.07 1 94.94 110 GLN A N 1
ATOM 801 C CA . GLN A 1 110 ? -0.811 -12.859 -14.32 1 94.94 110 GLN A CA 1
ATOM 802 C C . GLN A 1 110 ? -0.837 -11.367 -14.633 1 94.94 110 GLN A C 1
ATOM 804 O O . GLN A 1 110 ? 0.169 -10.797 -15.07 1 94.94 110 GLN A O 1
ATOM 809 N N . VAL A 1 111 ? -1.952 -10.781 -14.398 1 95.5 111 VAL A N 1
ATOM 810 C CA . VAL A 1 111 ? -2.104 -9.352 -14.625 1 95.5 111 VAL A CA 1
ATOM 811 C C . VAL A 1 111 ? -1.207 -8.578 -13.656 1 95.5 111 VAL A C 1
ATOM 813 O O . VAL A 1 111 ? -0.537 -7.621 -14.055 1 95.5 111 VAL A O 1
ATOM 816 N N . MET A 1 112 ? -1.185 -9.008 -12.469 1 94.25 112 MET A N 1
ATOM 817 C CA . MET A 1 112 ? -0.334 -8.375 -11.461 1 94.25 112 MET A CA 1
ATOM 818 C C . MET A 1 112 ? 1.136 -8.461 -11.859 1 94.25 112 MET A C 1
ATOM 820 O O . MET A 1 112 ? 1.868 -7.477 -11.766 1 94.25 112 MET A O 1
ATOM 824 N N . ARG A 1 113 ? 1.529 -9.609 -12.25 1 92.56 113 ARG A N 1
ATOM 825 C CA . ARG A 1 113 ? 2.918 -9.828 -12.641 1 92.56 113 ARG A CA 1
ATOM 826 C C . ARG A 1 113 ? 3.293 -8.961 -13.836 1 92.56 113 ARG A C 1
ATOM 828 O O . ARG A 1 113 ? 4.352 -8.328 -13.844 1 92.56 113 ARG A O 1
ATOM 835 N N . ALA A 1 114 ? 2.426 -8.953 -14.797 1 94.69 114 ALA A N 1
ATOM 836 C CA . ALA A 1 114 ? 2.676 -8.141 -15.984 1 94.69 114 ALA A CA 1
ATOM 837 C C . ALA A 1 114 ? 2.805 -6.664 -15.609 1 94.69 114 ALA A C 1
ATOM 839 O O . ALA A 1 114 ? 3.68 -5.961 -16.125 1 94.69 114 ALA A O 1
ATOM 840 N N . ASN A 1 115 ? 1.917 -6.184 -14.789 1 93.38 115 ASN A N 1
ATOM 841 C CA . ASN A 1 115 ? 1.955 -4.801 -14.32 1 93.38 115 ASN A CA 1
ATOM 842 C C . ASN A 1 115 ? 3.244 -4.5 -13.562 1 93.38 115 ASN A C 1
ATOM 844 O O . ASN A 1 115 ? 3.855 -3.447 -13.766 1 93.38 115 ASN A O 1
ATOM 848 N N . ALA A 1 116 ? 3.645 -5.418 -12.703 1 93.75 116 ALA A N 1
ATOM 849 C CA . ALA A 1 116 ? 4.859 -5.25 -11.914 1 93.75 116 ALA A CA 1
ATOM 850 C C . ALA A 1 116 ? 6.098 -5.215 -12.805 1 93.75 116 ALA A C 1
ATOM 852 O O . ALA A 1 116 ? 6.996 -4.395 -12.602 1 93.75 116 ALA A O 1
ATOM 853 N N . ILE A 1 117 ? 6.113 -6.051 -13.75 1 94.75 117 ILE A N 1
ATOM 854 C CA . ILE A 1 117 ? 7.242 -6.121 -14.672 1 94.75 117 ILE A CA 1
ATOM 855 C C . ILE A 1 117 ? 7.332 -4.828 -15.484 1 94.75 117 ILE A C 1
ATOM 857 O O . ILE A 1 117 ? 8.414 -4.273 -15.656 1 94.75 117 ILE A O 1
ATOM 861 N N . ALA A 1 118 ? 6.195 -4.336 -15.93 1 94.62 118 ALA A N 1
ATOM 862 C CA . ALA A 1 118 ? 6.156 -3.08 -16.672 1 94.62 118 ALA A CA 1
ATOM 863 C C . ALA A 1 118 ? 6.637 -1.914 -15.812 1 94.62 118 ALA A C 1
ATOM 865 O O . ALA A 1 118 ? 7.383 -1.052 -16.281 1 94.62 118 ALA A O 1
ATOM 866 N N . MET A 1 119 ? 6.223 -1.901 -14.633 1 93.69 119 MET A N 1
ATOM 867 C CA . MET A 1 119 ? 6.637 -0.854 -13.703 1 93.69 119 MET A CA 1
ATOM 868 C C . MET A 1 119 ? 8.133 -0.925 -13.438 1 93.69 119 MET A C 1
ATOM 870 O O . MET A 1 119 ? 8.812 0.105 -13.383 1 93.69 119 MET A O 1
ATOM 874 N N . GLU A 1 120 ? 8.609 -2.088 -13.234 1 95.62 120 GLU A N 1
ATOM 875 C CA . GLU A 1 120 ? 10.031 -2.262 -12.977 1 95.62 120 GLU A CA 1
ATOM 876 C C . GLU A 1 120 ? 10.867 -1.804 -14.172 1 95.62 120 GLU A C 1
ATOM 878 O O . GLU A 1 120 ? 11.938 -1.221 -13.992 1 95.62 120 GLU A O 1
ATOM 883 N N . LYS A 1 121 ? 10.391 -2.129 -15.344 1 95.94 121 LYS A N 1
ATOM 884 C CA . LYS A 1 121 ? 11.078 -1.673 -16.547 1 95.94 121 LYS A CA 1
ATOM 885 C C . LYS A 1 121 ? 11.172 -0.15 -16.594 1 95.94 121 LYS A C 1
ATOM 887 O O . LYS A 1 121 ? 12.219 0.408 -16.922 1 95.94 121 LYS A O 1
ATOM 892 N N . ARG A 1 122 ? 10.141 0.527 -16.203 1 94 122 ARG A N 1
ATOM 893 C CA . ARG A 1 122 ? 10.125 1.985 -16.141 1 94 122 ARG A CA 1
ATOM 894 C C . ARG A 1 122 ? 11.086 2.5 -15.078 1 94 122 ARG A C 1
ATOM 896 O O . ARG A 1 122 ? 11.812 3.469 -15.305 1 94 122 ARG A O 1
ATOM 903 N N . TRP A 1 123 ? 11.039 1.827 -13.969 1 96.06 123 TRP A N 1
ATOM 904 C CA . TRP A 1 123 ? 11.93 2.227 -12.891 1 96.06 123 TRP A CA 1
ATOM 905 C C . TRP A 1 123 ? 13.391 2.037 -13.281 1 96.06 123 TRP A C 1
ATOM 907 O O . TRP A 1 123 ? 14.25 2.846 -12.922 1 96.06 123 TRP A O 1
ATOM 917 N N . ARG A 1 124 ? 13.625 0.937 -13.961 1 97.06 124 ARG A N 1
ATOM 918 C CA . ARG A 1 124 ? 14.977 0.671 -14.438 1 97.06 124 ARG A CA 1
ATOM 919 C C . ARG A 1 124 ? 15.453 1.782 -15.367 1 97.06 124 ARG A C 1
ATOM 921 O O . ARG A 1 124 ? 16.625 2.168 -15.328 1 97.06 124 ARG A O 1
ATOM 928 N N . LYS A 1 125 ? 14.578 2.299 -16.203 1 96.19 125 LYS A N 1
ATOM 929 C CA . LYS A 1 125 ? 14.914 3.391 -17.109 1 96.19 125 LYS A CA 1
ATOM 930 C C . LYS A 1 125 ? 15.219 4.672 -16.344 1 96.19 125 LYS A C 1
ATOM 932 O O . LYS A 1 125 ? 16.109 5.43 -16.719 1 96.19 125 LYS A O 1
ATOM 937 N N . VAL A 1 126 ? 14.578 4.867 -15.266 1 95.38 126 VAL A N 1
ATOM 938 C CA . VAL A 1 126 ? 14.695 6.094 -14.484 1 95.38 126 VAL A CA 1
ATOM 939 C C . VAL A 1 126 ? 15.914 6.012 -13.57 1 95.38 126 VAL A C 1
ATOM 941 O O . VAL A 1 126 ? 16.656 6.984 -13.438 1 95.38 126 VAL A O 1
ATOM 944 N N . LEU A 1 127 ? 16.156 4.941 -12.953 1 96.56 127 LEU A N 1
ATOM 945 C CA . LEU A 1 127 ? 17.156 4.801 -11.914 1 96.56 127 LEU A CA 1
ATOM 946 C C . LEU A 1 127 ? 18.469 4.27 -12.492 1 96.56 127 LEU A C 1
ATOM 948 O O . LEU A 1 127 ? 19.547 4.551 -11.969 1 96.56 127 LEU A O 1
ATOM 952 N N . GLY A 1 128 ? 18.375 3.404 -13.578 1 97.25 128 GLY A N 1
ATOM 953 C CA . GLY A 1 128 ? 19.5 2.586 -14.016 1 97.25 128 GLY A CA 1
ATOM 954 C C . GLY A 1 128 ? 19.594 1.262 -13.281 1 97.25 128 GLY A C 1
ATOM 955 O O . GLY A 1 128 ? 18.938 1.068 -12.25 1 97.25 128 GLY A O 1
ATOM 956 N N . GLU A 1 129 ? 20.391 0.367 -13.836 1 96.94 129 GLU A N 1
ATOM 957 C CA . GLU A 1 129 ? 20.484 -1.001 -13.336 1 96.94 129 GLU A CA 1
ATOM 958 C C . GLU A 1 129 ? 21.094 -1.037 -11.938 1 96.94 129 GLU A C 1
ATOM 960 O O . GLU A 1 129 ? 20.625 -1.773 -11.07 1 96.94 129 GLU A O 1
ATOM 965 N N . ARG A 1 130 ? 22.031 -0.236 -11.688 1 97.06 130 ARG A N 1
ATOM 966 C CA . ARG A 1 130 ? 22.75 -0.26 -10.422 1 97.06 130 ARG A CA 1
ATOM 967 C C . ARG A 1 130 ? 21.844 0.189 -9.273 1 97.06 130 ARG A C 1
ATOM 969 O O . ARG A 1 130 ? 21.688 -0.519 -8.273 1 97.06 130 ARG A O 1
ATOM 976 N N . ARG A 1 131 ? 21.188 1.31 -9.422 1 97.12 131 ARG A N 1
ATOM 977 C CA . ARG A 1 131 ? 20.328 1.852 -8.375 1 97.12 131 ARG A CA 1
ATOM 978 C C . ARG A 1 131 ? 19.109 0.957 -8.148 1 97.12 131 ARG A C 1
ATOM 980 O O . ARG A 1 131 ? 18.625 0.833 -7.023 1 97.12 131 ARG A O 1
ATOM 987 N N . LEU A 1 132 ? 18.672 0.331 -9.18 1 97.38 132 LEU A N 1
ATOM 988 C CA . LEU A 1 132 ? 17.547 -0.586 -9.047 1 97.38 132 LEU A CA 1
ATOM 989 C C . LEU A 1 132 ? 17.938 -1.814 -8.227 1 97.38 132 LEU A C 1
ATOM 991 O O . LEU A 1 132 ? 17.172 -2.273 -7.379 1 97.38 132 LEU A O 1
ATOM 995 N N . THR A 1 133 ? 19.094 -2.32 -8.531 1 96.81 133 THR A N 1
ATOM 996 C CA . THR A 1 133 ? 19.609 -3.467 -7.785 1 96.81 133 THR A CA 1
ATOM 997 C C . THR A 1 133 ? 19.797 -3.117 -6.312 1 96.81 133 THR A C 1
ATOM 999 O O . THR A 1 133 ? 19.453 -3.906 -5.434 1 96.81 133 THR A O 1
ATOM 1002 N N . GLU A 1 134 ? 20.281 -1.924 -6.055 1 97.25 134 GLU A N 1
ATOM 1003 C CA . GLU A 1 134 ? 20.469 -1.454 -4.688 1 97.25 134 GLU A CA 1
ATOM 1004 C C . GLU A 1 134 ? 19.125 -1.328 -3.963 1 97.25 134 GLU A C 1
ATOM 1006 O O . GLU A 1 134 ? 19.016 -1.668 -2.783 1 97.25 134 GLU A O 1
ATOM 1011 N N . LEU A 1 135 ? 18.172 -0.796 -4.703 1 97.69 135 LEU A N 1
ATOM 1012 C CA . LEU A 1 135 ? 16.828 -0.685 -4.141 1 97.69 135 LEU A CA 1
ATOM 1013 C C . LEU A 1 135 ? 16.281 -2.057 -3.764 1 97.69 135 LEU A C 1
ATOM 1015 O O . LEU A 1 135 ? 15.734 -2.236 -2.67 1 97.69 135 LEU A O 1
ATOM 1019 N N . ARG A 1 136 ? 16.438 -3.02 -4.617 1 96.56 136 ARG A N 1
ATOM 1020 C CA . ARG A 1 136 ? 16 -4.387 -4.355 1 96.56 136 ARG A CA 1
ATOM 1021 C C . ARG A 1 136 ? 16.641 -4.926 -3.076 1 96.56 136 ARG A C 1
ATOM 1023 O O . ARG A 1 136 ? 15.945 -5.488 -2.225 1 96.56 136 ARG A O 1
ATOM 1030 N N . GLU A 1 137 ? 17.906 -4.746 -3.006 1 96.38 137 GLU A N 1
ATOM 1031 C CA . GLU A 1 137 ? 18.641 -5.25 -1.843 1 96.38 137 GLU A CA 1
ATOM 1032 C C . GLU A 1 137 ? 18.141 -4.586 -0.558 1 96.38 137 GLU A C 1
ATOM 1034 O O . GLU A 1 137 ? 17.938 -5.262 0.454 1 96.38 137 GLU A O 1
ATOM 1039 N N . THR A 1 138 ? 17.984 -3.332 -0.631 1 97.62 138 THR A N 1
ATOM 1040 C CA . THR A 1 138 ? 17.547 -2.57 0.533 1 97.62 138 THR A CA 1
ATOM 1041 C C . THR A 1 138 ? 16.156 -3.01 0.977 1 97.62 138 THR A C 1
ATOM 1043 O O . THR A 1 138 ? 15.922 -3.242 2.164 1 97.62 138 THR A O 1
ATOM 1046 N N . LEU A 1 139 ? 15.234 -3.164 0.024 1 95.56 139 LEU A N 1
ATOM 1047 C CA . LEU A 1 139 ? 13.867 -3.562 0.33 1 95.56 139 LEU A CA 1
ATOM 1048 C C . LEU A 1 139 ? 13.828 -4.977 0.895 1 95.56 139 LEU A C 1
ATOM 1050 O O . LEU A 1 139 ? 13.023 -5.27 1.788 1 95.56 139 LEU A O 1
ATOM 1054 N N . THR A 1 140 ? 14.688 -5.801 0.379 1 92.19 140 THR A N 1
ATOM 1055 C CA . THR A 1 140 ? 14.766 -7.172 0.866 1 92.19 140 THR A CA 1
ATOM 1056 C C . THR A 1 140 ? 15.203 -7.203 2.328 1 92.19 140 THR A C 1
ATOM 1058 O O . THR A 1 140 ? 14.625 -7.938 3.137 1 92.19 140 THR A O 1
ATOM 1061 N N . VAL A 1 141 ? 16.188 -6.402 2.648 1 93.94 141 VAL A N 1
ATOM 1062 C CA . VAL A 1 141 ? 16.688 -6.312 4.02 1 93.94 141 VAL A CA 1
ATOM 1063 C C . VAL A 1 141 ? 15.578 -5.785 4.934 1 93.94 141 VAL A C 1
ATOM 1065 O O . VAL A 1 141 ? 15.359 -6.312 6.027 1 93.94 141 VAL A O 1
ATOM 1068 N N . LEU A 1 142 ? 14.844 -4.785 4.508 1 94.06 142 LEU A N 1
ATOM 1069 C CA . LEU A 1 142 ? 13.789 -4.188 5.312 1 94.06 142 LEU A CA 1
ATOM 1070 C C . LEU A 1 142 ? 12.648 -5.176 5.535 1 94.06 142 LEU A C 1
ATOM 1072 O O . LEU A 1 142 ? 12.094 -5.254 6.633 1 94.06 142 LEU A O 1
ATOM 1076 N N . LEU A 1 143 ? 12.32 -5.848 4.473 1 88.19 143 LEU A N 1
ATOM 1077 C CA . LEU A 1 143 ? 11.25 -6.836 4.574 1 88.19 143 LEU A CA 1
ATOM 1078 C C . LEU A 1 143 ? 11.609 -7.926 5.582 1 88.19 143 LEU A C 1
ATOM 1080 O O . LEU A 1 143 ? 10.766 -8.352 6.371 1 88.19 143 LEU A O 1
ATOM 1084 N N . ALA A 1 144 ? 12.828 -8.336 5.613 1 85.25 144 ALA A N 1
ATOM 1085 C CA . ALA A 1 144 ? 13.297 -9.344 6.555 1 85.25 144 ALA A CA 1
ATOM 1086 C C . ALA A 1 144 ? 13.273 -8.82 7.984 1 85.25 144 ALA A C 1
ATOM 1088 O O . ALA A 1 144 ? 12.953 -9.555 8.922 1 85.25 144 ALA A O 1
ATOM 1089 N N . ALA A 1 145 ? 13.633 -7.57 8.125 1 84.81 145 ALA A N 1
ATOM 1090 C CA . ALA A 1 145 ? 13.664 -6.953 9.445 1 84.81 145 ALA A CA 1
ATOM 1091 C C . ALA A 1 145 ? 12.258 -6.812 10.023 1 84.81 145 ALA A C 1
ATOM 1093 O O . ALA A 1 145 ? 12.07 -6.855 11.242 1 84.81 145 ALA A O 1
ATOM 1094 N N . GLU A 1 146 ? 11.273 -6.508 9.203 1 78.56 146 GLU A N 1
ATOM 1095 C CA . GLU A 1 146 ? 9.898 -6.352 9.656 1 78.56 146 GLU A CA 1
ATOM 1096 C C . GLU A 1 146 ? 9.273 -7.699 10 1 78.56 146 GLU A C 1
ATOM 1098 O O . GLU A 1 146 ? 8.305 -7.762 10.758 1 78.56 146 GLU A O 1
ATOM 1103 N N . ARG A 1 147 ? 9.641 -8.734 9.453 1 67.56 147 ARG A N 1
ATOM 1104 C CA . ARG A 1 147 ? 9.164 -10.086 9.734 1 67.56 147 ARG A CA 1
ATOM 1105 C C . ARG A 1 147 ? 9.578 -10.531 11.133 1 67.56 147 ARG A C 1
ATOM 1107 O O . ARG A 1 147 ? 8.859 -11.281 11.789 1 67.56 147 ARG A O 1
ATOM 1114 N N . GLU A 1 148 ? 10.852 -10.133 11.617 1 54.53 148 GLU A N 1
ATOM 1115 C CA . GLU A 1 148 ? 11.305 -10.547 12.938 1 54.53 148 GLU A CA 1
ATOM 1116 C C . GLU A 1 148 ? 11 -9.477 13.984 1 54.53 148 GLU A C 1
ATOM 1118 O O . GLU A 1 148 ? 11.852 -8.633 14.289 1 54.53 148 GLU A O 1
ATOM 1123 N N . PRO A 1 149 ? 9.766 -9.133 14.109 1 49.06 149 PRO A N 1
ATOM 1124 C CA . PRO A 1 149 ? 9.539 -8.102 15.117 1 49.06 149 PRO A CA 1
ATOM 1125 C C . PRO A 1 149 ? 10.484 -8.234 16.312 1 49.06 149 PRO A C 1
ATOM 1127 O O . PRO A 1 149 ? 10.625 -7.293 17.094 1 49.06 149 PRO A O 1
ATOM 1130 N N . GLY A 1 150 ? 10.68 -9.367 16.969 1 36.34 150 GLY A N 1
ATOM 1131 C CA . GLY A 1 150 ? 11.328 -9.586 18.25 1 36.34 150 GLY A CA 1
ATOM 1132 C C . GLY A 1 150 ? 12.766 -9.109 18.281 1 36.34 150 GLY A C 1
ATOM 1133 O O . GLY A 1 150 ? 13.461 -9.281 19.297 1 36.34 150 GLY A O 1
ATOM 1134 N N . GLY A 1 151 ? 13.641 -9 17.172 1 30.5 151 GLY A N 1
ATOM 1135 C CA . GLY A 1 151 ? 14.93 -8.75 17.797 1 30.5 151 GLY A CA 1
ATOM 1136 C C . GLY A 1 151 ? 15.055 -7.371 18.406 1 30.5 151 GLY A C 1
ATOM 1137 O O . GLY A 1 151 ? 14.258 -6.48 18.094 1 30.5 151 GLY A O 1
ATOM 1138 N N . MET B 1 1 ? 20.969 -35.156 -5.098 1 21.67 1 MET B N 1
ATOM 1139 C CA . MET B 1 1 ? 21.281 -33.75 -4.957 1 21.67 1 MET B CA 1
ATOM 1140 C C . MET B 1 1 ? 20.078 -32.875 -5.332 1 21.67 1 MET B C 1
ATOM 1142 O O . MET B 1 1 ? 19.734 -32.781 -6.512 1 21.67 1 MET B O 1
ATOM 1146 N N . ARG B 1 2 ? 18.672 -33.062 -4.82 1 24.48 2 ARG B N 1
ATOM 1147 C CA . ARG B 1 2 ? 17.312 -32.656 -5.207 1 24.48 2 ARG B CA 1
ATOM 1148 C C . ARG B 1 2 ? 17.25 -31.172 -5.473 1 24.48 2 ARG B C 1
ATOM 1150 O O . ARG B 1 2 ? 17.547 -30.359 -4.586 1 24.48 2 ARG B O 1
ATOM 1157 N N . GLU B 1 3 ? 17.766 -30.641 -6.602 1 28.16 3 GLU B N 1
ATOM 1158 C CA . GLU B 1 3 ? 17.797 -29.328 -7.223 1 28.16 3 GLU B CA 1
ATOM 1159 C C . GLU B 1 3 ? 16.469 -28.594 -7.031 1 28.16 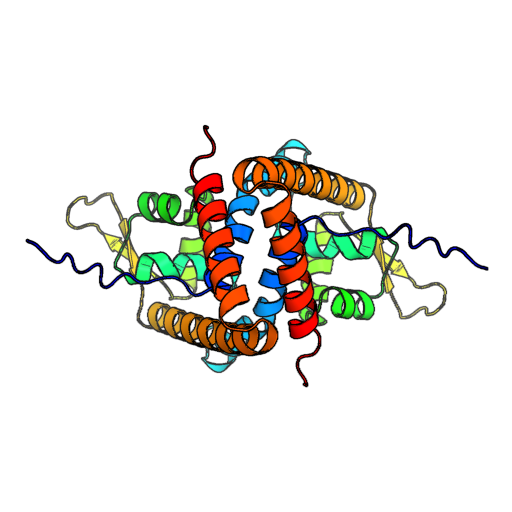3 GLU B C 1
ATOM 1161 O O . GLU B 1 3 ? 15.5 -28.859 -7.742 1 28.16 3 GLU B O 1
ATOM 1166 N N . GLY B 1 4 ? 15.672 -28.703 -5.895 1 29.27 4 GLY B N 1
ATOM 1167 C CA . GLY B 1 4 ? 14.344 -28.453 -5.352 1 29.27 4 GLY B CA 1
ATOM 1168 C C . GLY B 1 4 ? 13.641 -27.281 -5.992 1 29.27 4 GLY B C 1
ATOM 1169 O O . GLY B 1 4 ? 14.289 -26.375 -6.508 1 29.27 4 GLY B O 1
ATOM 1170 N N . ALA B 1 5 ? 12.602 -27.484 -6.75 1 35.16 5 ALA B N 1
ATOM 1171 C CA . ALA B 1 5 ? 11.844 -26.656 -7.691 1 35.16 5 ALA B CA 1
ATOM 1172 C C . ALA B 1 5 ? 11.82 -25.203 -7.242 1 35.16 5 ALA B C 1
ATOM 1174 O O . ALA B 1 5 ? 10.789 -24.703 -6.766 1 35.16 5 ALA B O 1
ATOM 1175 N N . ARG B 1 6 ? 12.609 -24.672 -6.406 1 35.75 6 ARG B N 1
ATOM 1176 C CA . ARG B 1 6 ? 13.055 -23.344 -6.039 1 35.75 6 ARG B CA 1
ATOM 1177 C C . ARG B 1 6 ? 13.297 -22.484 -7.281 1 35.75 6 ARG B C 1
ATOM 1179 O O . ARG B 1 6 ? 14.211 -21.656 -7.305 1 35.75 6 ARG B O 1
ATOM 1186 N N . GLY B 1 7 ? 13.164 -22.844 -8.328 1 39.78 7 GLY B N 1
ATOM 1187 C CA . GLY B 1 7 ? 13.312 -22.031 -9.516 1 39.78 7 GLY B CA 1
ATOM 1188 C C . GLY B 1 7 ? 12.852 -20.594 -9.32 1 39.78 7 GLY B C 1
ATOM 1189 O O . GLY B 1 7 ? 11.648 -20.328 -9.32 1 39.78 7 GLY B O 1
ATOM 1190 N N . GLY B 1 8 ? 13.461 -19.891 -8.18 1 44.81 8 GLY B N 1
ATOM 1191 C CA . GLY B 1 8 ? 13.32 -18.969 -7.066 1 44.81 8 GLY B CA 1
ATOM 1192 C C . GLY B 1 8 ? 12.539 -17.703 -7.43 1 44.81 8 GLY B C 1
ATOM 1193 O O . GLY B 1 8 ? 13.039 -16.859 -8.164 1 44.81 8 GLY B O 1
ATOM 1194 N N . TRP B 1 9 ? 11.32 -17.75 -7.648 1 59.19 9 TRP B N 1
ATOM 1195 C CA . TRP B 1 9 ? 10.484 -16.562 -7.867 1 59.19 9 TRP B CA 1
ATOM 1196 C C . TRP B 1 9 ? 10.953 -15.398 -7 1 59.19 9 TRP B C 1
ATOM 1198 O O . TRP B 1 9 ? 11.141 -15.555 -5.793 1 59.19 9 TRP B O 1
ATOM 1208 N N . GLU B 1 10 ? 11.672 -14.539 -7.586 1 77.56 10 GLU B N 1
ATOM 1209 C CA . GLU B 1 10 ? 12.055 -13.305 -6.902 1 77.56 10 GLU B CA 1
ATOM 1210 C C . GLU B 1 10 ? 11.039 -12.195 -7.18 1 77.56 10 GLU B C 1
ATOM 1212 O O . GLU B 1 10 ? 10.664 -11.961 -8.328 1 77.56 10 GLU B O 1
ATOM 1217 N N . PRO B 1 11 ? 10.641 -11.727 -6.242 1 83.56 11 PRO B N 1
ATOM 1218 C CA . PRO B 1 11 ? 9.703 -10.625 -6.469 1 83.56 11 PRO B CA 1
ATOM 1219 C C . PRO B 1 11 ? 10.32 -9.477 -7.262 1 83.56 11 PRO B C 1
ATOM 1221 O O . PRO B 1 11 ? 11.531 -9.242 -7.176 1 83.56 11 PRO B O 1
ATOM 1224 N N . THR B 1 12 ? 9.531 -8.875 -8.07 1 91.56 12 THR B N 1
ATOM 1225 C CA . THR B 1 12 ? 9.969 -7.645 -8.719 1 91.56 12 THR B CA 1
ATOM 1226 C C . THR B 1 12 ? 10.18 -6.539 -7.691 1 91.56 12 THR B C 1
ATOM 1228 O O . THR B 1 12 ? 9.719 -6.645 -6.555 1 91.56 12 THR B O 1
ATOM 1231 N N . VAL B 1 13 ? 10.859 -5.531 -8.055 1 94.56 13 VAL B N 1
ATOM 1232 C CA . VAL B 1 13 ? 11.133 -4.422 -7.145 1 94.56 13 VAL B CA 1
ATOM 1233 C C . VAL B 1 13 ? 9.828 -3.742 -6.746 1 94.56 13 VAL B C 1
ATOM 1235 O O . VAL B 1 13 ? 9.594 -3.475 -5.566 1 94.56 13 VAL B O 1
ATOM 1238 N N . PRO B 1 14 ? 8.914 -3.561 -7.711 1 93.38 14 PRO B N 1
ATOM 1239 C CA . PRO B 1 14 ? 7.613 -3.016 -7.305 1 93.38 14 PRO B CA 1
ATOM 1240 C C . PRO B 1 14 ? 6.883 -3.914 -6.312 1 93.38 14 PRO B C 1
ATOM 1242 O O . PRO B 1 14 ? 6.242 -3.42 -5.379 1 93.38 14 PRO B O 1
ATOM 1245 N N . ALA B 1 15 ? 6.969 -5.184 -6.473 1 88.62 15 ALA B N 1
ATOM 1246 C CA . ALA B 1 15 ? 6.352 -6.105 -5.527 1 88.62 15 ALA B CA 1
ATOM 1247 C C . ALA B 1 15 ? 6.965 -5.957 -4.137 1 88.62 15 ALA B C 1
ATOM 1249 O O . ALA B 1 15 ? 6.254 -6.012 -3.131 1 88.62 15 ALA B O 1
ATOM 1250 N N . LEU B 1 16 ? 8.242 -5.746 -4.078 1 90.38 16 LEU B N 1
ATOM 1251 C CA . LEU B 1 16 ? 8.938 -5.566 -2.805 1 90.38 16 LEU B CA 1
ATOM 1252 C C . LEU B 1 16 ? 8.5 -4.273 -2.127 1 90.38 16 LEU B C 1
ATOM 1254 O O . LEU B 1 16 ? 8.359 -4.223 -0.902 1 90.38 16 LEU B O 1
ATOM 1258 N N . VAL B 1 17 ? 8.336 -3.25 -2.924 1 93.06 17 VAL B N 1
ATOM 1259 C CA . VAL B 1 17 ? 7.832 -1.992 -2.381 1 93.06 17 VAL B CA 1
ATOM 1260 C C . VAL B 1 17 ? 6.477 -2.219 -1.716 1 93.06 17 VAL B C 1
ATOM 1262 O O . VAL B 1 17 ? 6.254 -1.789 -0.581 1 93.06 17 VAL B O 1
ATOM 1265 N N . ASN B 1 18 ? 5.625 -2.924 -2.383 1 89.44 18 ASN B N 1
ATOM 1266 C CA . ASN B 1 18 ? 4.293 -3.203 -1.854 1 89.44 18 ASN B CA 1
ATOM 1267 C C . ASN B 1 18 ? 4.359 -4.051 -0.586 1 89.44 18 ASN B C 1
ATOM 1269 O O . ASN B 1 18 ? 3.619 -3.809 0.367 1 89.44 18 ASN B O 1
ATOM 1273 N N . LEU B 1 19 ? 5.207 -5.02 -0.613 1 85.81 19 LEU B N 1
ATOM 1274 C CA . LEU B 1 19 ? 5.332 -5.906 0.539 1 85.81 19 LEU B CA 1
ATOM 1275 C C . LEU B 1 19 ? 5.859 -5.148 1.753 1 85.81 19 LEU B C 1
ATOM 1277 O O . LEU B 1 19 ? 5.395 -5.367 2.875 1 85.81 19 LEU B O 1
ATOM 1281 N N . VAL B 1 20 ? 6.852 -4.285 1.579 1 89.94 20 VAL B N 1
ATOM 1282 C CA . VAL B 1 20 ? 7.398 -3.5 2.68 1 89.94 20 VAL B CA 1
ATOM 1283 C C . VAL B 1 20 ? 6.34 -2.535 3.205 1 89.94 20 VAL B C 1
ATOM 1285 O O . VAL B 1 20 ? 6.191 -2.367 4.418 1 89.94 20 VAL B O 1
ATOM 1288 N N . ALA B 1 21 ? 5.602 -1.945 2.293 1 88.94 21 ALA B N 1
ATOM 1289 C CA . ALA B 1 21 ? 4.512 -1.061 2.689 1 88.94 21 ALA B CA 1
ATOM 1290 C C . ALA B 1 21 ? 3.463 -1.814 3.504 1 88.94 21 ALA B C 1
ATOM 1292 O O . ALA B 1 21 ? 3.025 -1.341 4.555 1 88.94 21 ALA B O 1
ATOM 1293 N N . ALA B 1 22 ? 3.125 -2.998 3.062 1 83.88 22 ALA B N 1
ATOM 1294 C CA . ALA B 1 22 ? 2.096 -3.811 3.703 1 83.88 22 ALA B CA 1
ATOM 1295 C C . ALA B 1 22 ? 2.543 -4.273 5.086 1 83.88 22 ALA B C 1
ATOM 1297 O O . ALA B 1 22 ? 1.718 -4.441 5.988 1 83.88 22 ALA B O 1
ATOM 1298 N N . ALA B 1 23 ? 3.803 -4.422 5.254 1 82.69 23 ALA B N 1
ATOM 1299 C CA . ALA B 1 23 ? 4.348 -4.934 6.508 1 82.69 23 ALA B CA 1
ATOM 1300 C C . ALA B 1 23 ? 4.117 -3.951 7.648 1 82.69 23 ALA B C 1
ATOM 1302 O O . ALA B 1 23 ? 4.113 -4.34 8.82 1 82.69 23 ALA B O 1
ATOM 1303 N N . GLY B 1 24 ? 3.914 -2.697 7.328 1 84.38 24 GLY B N 1
ATOM 1304 C CA . GLY B 1 24 ? 3.686 -1.694 8.352 1 84.38 24 GLY B CA 1
ATOM 1305 C C . GLY B 1 24 ? 2.221 -1.523 8.711 1 84.38 24 GLY B C 1
ATOM 1306 O O . GLY B 1 24 ? 1.887 -0.874 9.703 1 84.38 24 GLY B O 1
ATOM 1307 N N . ALA B 1 25 ? 1.321 -2.127 7.934 1 84.19 25 ALA B N 1
ATOM 1308 C CA . ALA B 1 25 ? -0.115 -1.886 8.055 1 84.19 25 ALA B CA 1
ATOM 1309 C C . ALA B 1 25 ? -0.649 -2.389 9.391 1 84.19 25 ALA B C 1
ATOM 1311 O O . ALA B 1 25 ? -1.419 -1.696 10.055 1 84.19 25 ALA B O 1
ATOM 1312 N N . PRO B 1 26 ? -0.233 -3.584 9.828 1 81.25 26 PRO B N 1
ATOM 1313 C CA . PRO B 1 26 ? -0.753 -4.07 11.109 1 81.25 26 PRO B CA 1
ATOM 1314 C C . PRO B 1 26 ? -0.387 -3.16 12.281 1 81.25 26 PRO B C 1
ATOM 1316 O O . PRO B 1 26 ? -1.207 -2.938 13.172 1 81.25 26 PRO B O 1
ATOM 1319 N N . ARG B 1 27 ? 0.854 -2.652 12.242 1 84.88 27 ARG B N 1
ATOM 1320 C CA . ARG B 1 27 ? 1.28 -1.756 13.312 1 84.88 27 ARG B CA 1
ATOM 1321 C C . ARG B 1 27 ? 0.476 -0.461 13.297 1 84.88 27 ARG B C 1
ATOM 1323 O O . ARG B 1 27 ? 0.084 0.046 14.352 1 84.88 27 ARG B O 1
ATOM 1330 N N . LEU B 1 28 ? 0.25 0.005 12.141 1 89.81 28 LEU B N 1
ATOM 1331 C CA . LEU B 1 28 ? -0.533 1.23 12.039 1 89.81 28 LEU B CA 1
ATOM 1332 C C . LEU B 1 28 ? -1.975 0.994 12.477 1 89.81 28 LEU B C 1
ATOM 1334 O O . LEU B 1 28 ? -2.562 1.827 13.164 1 89.81 28 LEU B O 1
ATOM 1338 N N . ARG B 1 29 ? -2.537 -0.101 12.109 1 87.19 29 ARG B N 1
ATOM 1339 C CA . ARG B 1 29 ? -3.891 -0.452 12.531 1 87.19 29 ARG B CA 1
ATOM 1340 C C . ARG B 1 29 ? -3.988 -0.548 14.047 1 87.19 29 ARG B C 1
ATOM 1342 O O . ARG B 1 29 ? -4.949 -0.056 14.648 1 87.19 29 ARG B O 1
ATOM 1349 N N . ALA B 1 30 ? -2.996 -1.203 14.602 1 87.88 30 ALA B N 1
ATOM 1350 C CA . ALA B 1 30 ? -2.965 -1.334 16.062 1 87.88 30 ALA B CA 1
ATOM 1351 C C . ALA B 1 30 ? -2.875 0.034 16.734 1 87.88 30 ALA B C 1
ATOM 1353 O O . ALA B 1 30 ? -3.523 0.275 17.75 1 87.88 30 ALA B O 1
ATOM 1354 N N . ALA B 1 31 ? -2.053 0.882 16.141 1 92.5 31 ALA B N 1
ATOM 1355 C CA . ALA B 1 31 ? -1.899 2.227 16.688 1 92.5 31 ALA B CA 1
ATOM 1356 C C . ALA B 1 31 ? -3.207 3.008 16.609 1 92.5 31 ALA B C 1
ATOM 1358 O O . ALA B 1 31 ? -3.566 3.742 17.531 1 92.5 31 ALA B O 1
ATOM 1359 N N . PHE B 1 32 ? -3.906 2.832 15.539 1 94.19 32 PHE B N 1
ATOM 1360 C CA . PHE B 1 32 ? -5.207 3.469 15.375 1 94.19 32 PHE B CA 1
ATOM 1361 C C . PHE B 1 32 ? -6.191 2.949 16.422 1 94.19 32 PHE B C 1
ATOM 1363 O O . PHE B 1 32 ? -6.906 3.732 17.047 1 94.19 32 PHE B O 1
ATOM 1370 N N . ALA B 1 33 ? -6.16 1.702 16.562 1 92.12 33 ALA B N 1
ATOM 1371 C CA . ALA B 1 33 ? -7.062 1.088 17.531 1 92.12 33 ALA B CA 1
ATOM 1372 C C . ALA B 1 33 ? -6.758 1.578 18.938 1 92.12 33 ALA B C 1
ATOM 1374 O O . ALA B 1 33 ? -7.676 1.888 19.703 1 92.12 33 ALA B O 1
ATOM 1375 N N . GLU B 1 34 ? -5.516 1.604 19.266 1 94.56 34 GLU B N 1
ATOM 1376 C CA . GLU B 1 34 ? -5.09 2.053 20.594 1 94.56 34 GLU B CA 1
ATOM 1377 C C . GLU B 1 34 ? -5.512 3.498 20.844 1 94.56 34 GLU B C 1
ATOM 1379 O O . GL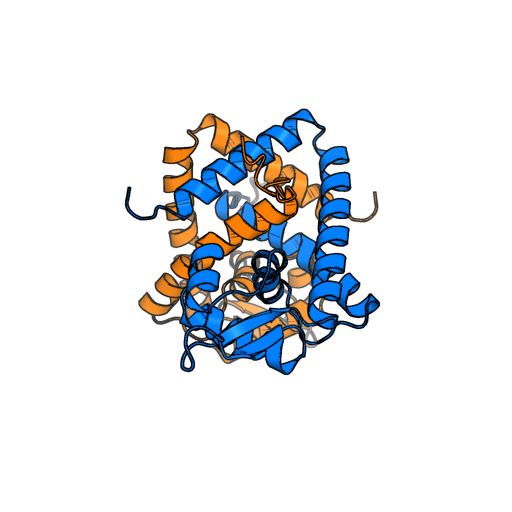U B 1 34 ? -5.82 3.869 21.969 1 94.56 34 GLU B O 1
ATOM 1384 N N . ALA B 1 35 ? -5.562 4.27 19.797 1 95.31 35 ALA B N 1
ATOM 1385 C CA . ALA B 1 35 ? -5.918 5.684 19.922 1 95.31 35 ALA B CA 1
ATOM 1386 C C . ALA B 1 35 ? -7.426 5.879 19.812 1 95.31 35 ALA B C 1
ATOM 1388 O O . ALA B 1 35 ? -7.918 7.012 19.875 1 95.31 35 ALA B O 1
ATOM 1389 N N . GLY B 1 36 ? -8.164 4.797 19.594 1 94.25 36 GLY B N 1
ATOM 1390 C CA . GLY B 1 36 ? -9.609 4.879 19.484 1 94.25 36 GLY B CA 1
ATOM 1391 C C . GLY B 1 36 ? -10.078 5.406 18.141 1 94.25 36 GLY B C 1
ATOM 1392 O O . GLY B 1 36 ? -11.148 6.008 18.047 1 94.25 36 GLY B O 1
ATOM 1393 N N . LEU B 1 37 ? -9.211 5.305 17.172 1 94.06 37 LEU B N 1
ATOM 1394 C CA . LEU B 1 37 ? -9.516 5.781 15.82 1 94.06 37 LEU B CA 1
ATOM 1395 C C . LEU B 1 37 ? -10.023 4.641 14.945 1 94.06 37 LEU B C 1
ATOM 1397 O O . LEU B 1 37 ? -9.234 3.9 14.359 1 94.06 37 LEU B O 1
ATOM 1401 N N . ASP B 1 38 ? -11.266 4.52 14.781 1 88.31 38 ASP B N 1
ATOM 1402 C CA . ASP B 1 38 ? -11.898 3.398 14.086 1 88.31 38 ASP B CA 1
ATOM 1403 C C . ASP B 1 38 ? -12.328 3.805 12.68 1 88.31 38 ASP B C 1
ATOM 1405 O O . ASP B 1 38 ? -12.297 4.984 12.328 1 88.31 38 ASP B O 1
ATOM 1409 N N . GLY B 1 39 ? -12.531 2.836 11.852 1 86.25 39 GLY B N 1
ATOM 1410 C CA . GLY B 1 39 ? -13.133 3.066 10.547 1 86.25 39 GLY B CA 1
ATOM 1411 C C . GLY B 1 39 ? -12.156 3.619 9.531 1 86.25 39 GLY B C 1
ATOM 1412 O O . GLY B 1 39 ? -12.562 4.141 8.492 1 86.25 39 GLY B O 1
ATOM 1413 N N . ILE B 1 40 ? -10.93 3.66 9.859 1 87.19 40 ILE B N 1
ATOM 1414 C CA . ILE B 1 40 ? -9.945 4.191 8.914 1 87.19 40 ILE B CA 1
ATOM 1415 C C . ILE B 1 40 ? -8.953 3.1 8.539 1 87.19 40 ILE B C 1
ATOM 1417 O O . ILE B 1 40 ? -8.359 2.463 9.414 1 87.19 40 ILE B O 1
ATOM 1421 N N . ARG B 1 41 ? -8.805 2.807 7.254 1 80.44 41 ARG B N 1
ATOM 1422 C CA . ARG B 1 41 ? -7.805 1.872 6.742 1 80.44 41 ARG B CA 1
ATOM 1423 C C . ARG B 1 41 ? -6.5 2.592 6.41 1 80.44 41 ARG B C 1
ATOM 1425 O O . ARG B 1 41 ? -6.516 3.746 5.977 1 80.44 41 ARG B O 1
ATOM 1432 N N . PRO B 1 42 ? -5.469 1.867 6.484 1 79.5 42 PRO B N 1
ATOM 1433 C CA . PRO B 1 42 ? -4.176 2.486 6.191 1 79.5 42 PRO B CA 1
ATOM 1434 C C . PRO B 1 42 ? -4.117 3.105 4.797 1 79.5 42 PRO B C 1
ATOM 1436 O O . PRO B 1 42 ? -3.609 4.215 4.629 1 79.5 42 PRO B O 1
ATOM 1439 N N . ALA B 1 43 ? -4.703 2.518 3.855 1 75.75 43 ALA B N 1
ATOM 1440 C CA . ALA B 1 43 ? -4.699 3.051 2.496 1 75.75 43 ALA B CA 1
ATOM 1441 C C . ALA B 1 43 ? -5.504 4.344 2.41 1 75.75 43 ALA B C 1
ATOM 1443 O O . ALA B 1 43 ? -5.117 5.281 1.71 1 75.75 43 ALA B O 1
ATOM 1444 N N . GLN B 1 44 ? -6.613 4.418 3.092 1 80.75 44 GLN B N 1
ATOM 1445 C CA . GLN B 1 44 ? -7.465 5.602 3.113 1 80.75 44 GLN B CA 1
ATOM 1446 C C . GLN B 1 44 ? -6.809 6.734 3.895 1 80.75 44 GLN B C 1
ATOM 1448 O O . GLN B 1 44 ? -7.004 7.91 3.576 1 80.75 44 GLN B O 1
ATOM 1453 N N . SER B 1 45 ? -6.039 6.324 4.918 1 87.88 45 SER B N 1
ATOM 1454 C CA . SER B 1 45 ? -5.449 7.316 5.809 1 87.88 45 SER B CA 1
ATOM 1455 C C . SER B 1 45 ? -4.434 8.188 5.074 1 87.88 45 SER B C 1
ATOM 1457 O O . SER B 1 45 ? -4.176 9.32 5.477 1 87.88 45 SER B O 1
ATOM 1459 N N . LEU B 1 46 ? -3.922 7.688 3.994 1 83.94 46 LEU B N 1
ATOM 1460 C CA . LEU B 1 46 ? -2.947 8.445 3.217 1 83.94 46 LEU B CA 1
ATOM 1461 C C . LEU B 1 46 ? -3.57 9.719 2.664 1 83.94 46 LEU B C 1
ATOM 1463 O O . LEU B 1 46 ? -2.865 10.703 2.412 1 83.94 46 LEU B O 1
ATOM 1467 N N . ALA B 1 47 ? -4.84 9.75 2.516 1 88 47 ALA B N 1
ATOM 1468 C CA . ALA B 1 47 ? -5.555 10.914 2 1 88 47 ALA B CA 1
ATOM 1469 C C . ALA B 1 47 ? -5.516 12.07 3.002 1 88 47 ALA B C 1
ATOM 1471 O O . ALA B 1 47 ? -5.793 13.219 2.646 1 88 47 ALA B O 1
ATOM 1472 N N . LEU B 1 48 ? -5.148 11.812 4.223 1 92.25 48 LEU B N 1
ATOM 1473 C CA . LEU B 1 48 ? -5.133 12.828 5.27 1 92.25 48 LEU B CA 1
ATOM 1474 C C . LEU B 1 48 ? -3.869 13.68 5.18 1 92.25 48 LEU B C 1
ATOM 1476 O O . LEU B 1 48 ? -3.855 14.828 5.637 1 92.25 48 LEU B O 1
ATOM 1480 N N . VAL B 1 49 ? -2.883 13.164 4.598 1 87.62 49 VAL B N 1
ATOM 1481 C CA . VAL B 1 49 ? -1.545 13.742 4.672 1 87.62 49 VAL B CA 1
ATOM 1482 C C . VAL B 1 49 ? -1.532 15.102 3.979 1 87.62 49 VAL B C 1
ATOM 1484 O O . VAL B 1 49 ? -1.098 16.094 4.562 1 87.62 49 VAL B O 1
ATOM 1487 N N . PRO B 1 50 ? -2.064 15.203 2.76 1 86.94 50 PRO B N 1
ATOM 1488 C CA . PRO B 1 50 ? -2.061 16.516 2.1 1 86.94 50 PRO B CA 1
ATOM 1489 C C . PRO B 1 50 ? -2.92 17.547 2.826 1 86.94 50 PRO B C 1
ATOM 1491 O O . PRO B 1 50 ? -2.764 18.75 2.609 1 86.94 50 PRO B O 1
ATOM 1494 N N . LEU B 1 51 ? -3.787 17.094 3.648 1 91.56 51 LEU B N 1
ATOM 1495 C CA . LEU B 1 51 ? -4.723 17.984 4.328 1 91.56 51 LEU B CA 1
ATOM 1496 C C . LEU B 1 51 ? -4.086 18.594 5.566 1 91.56 51 LEU B C 1
ATOM 1498 O O . LEU B 1 51 ? -4.668 19.484 6.191 1 91.56 51 LEU B O 1
ATOM 1502 N N . ALA B 1 52 ? -2.957 18.094 5.895 1 88.5 52 ALA B N 1
ATOM 1503 C CA . ALA B 1 52 ? -2.248 18.609 7.07 1 88.5 52 ALA B CA 1
ATOM 1504 C C . ALA B 1 52 ? -1.932 20.094 6.918 1 88.5 52 ALA B C 1
ATOM 1506 O O . ALA B 1 52 ? -1.92 20.828 7.906 1 88.5 52 ALA B O 1
ATOM 1507 N N . ALA B 1 53 ? -1.693 20.484 5.715 1 86.12 53 ALA B N 1
ATOM 1508 C CA . ALA B 1 53 ? -1.303 21.859 5.441 1 86.12 53 ALA B CA 1
ATOM 1509 C C . ALA B 1 53 ? -2.525 22.766 5.34 1 86.12 53 ALA B C 1
ATOM 1511 O O . ALA B 1 53 ? -2.396 24 5.301 1 86.12 53 ALA B O 1
ATOM 1512 N N . GLY B 1 54 ? -3.705 22.188 5.246 1 89.25 54 GLY B N 1
ATOM 1513 C CA . GLY B 1 54 ? -4.934 22.953 5.125 1 89.25 54 GLY B CA 1
ATOM 1514 C C . GLY B 1 54 ? -5.969 22.281 4.238 1 89.25 54 GLY B C 1
ATOM 1515 O O . GLY B 1 54 ? -5.711 21.219 3.66 1 89.25 54 GLY B O 1
ATOM 1516 N N . GLY B 1 55 ? -7.062 22.859 4.246 1 92 55 GLY B N 1
ATOM 1517 C CA . GLY B 1 55 ? -8.164 22.344 3.451 1 92 55 GLY B CA 1
ATOM 1518 C C . GLY B 1 55 ? -7.875 22.344 1.961 1 92 55 GLY B C 1
ATOM 1519 O O . GLY B 1 55 ? -7.176 23.219 1.458 1 92 55 GLY B O 1
ATOM 1520 N N . LEU B 1 56 ? -8.367 21.359 1.286 1 93.88 56 LEU B N 1
ATOM 1521 C CA . LEU B 1 56 ? -8.172 21.219 -0.152 1 93.88 56 LEU B CA 1
ATOM 1522 C C . LEU B 1 56 ? -9.484 20.859 -0.843 1 93.88 56 LEU B C 1
ATOM 1524 O O . LEU B 1 56 ? -10.352 20.203 -0.247 1 93.88 56 LEU B O 1
ATOM 1528 N N . HIS B 1 57 ? -9.508 21.312 -2.066 1 94.19 57 HIS B N 1
ATOM 1529 C CA . HIS B 1 57 ? -10.578 20.797 -2.926 1 94.19 57 HIS B CA 1
ATOM 1530 C C . HIS B 1 57 ? -10.305 19.359 -3.34 1 94.19 57 HIS B C 1
ATOM 1532 O O . HIS B 1 57 ? -9.156 18.906 -3.336 1 94.19 57 HIS B O 1
ATOM 1538 N N . ALA B 1 58 ? -11.438 18.719 -3.691 1 91.56 58 ALA B N 1
ATOM 1539 C CA . ALA B 1 58 ? -11.32 17.312 -4.098 1 91.56 58 ALA B CA 1
ATOM 1540 C C . ALA B 1 58 ? -10.359 17.156 -5.273 1 91.56 58 ALA B C 1
ATOM 1542 O O . ALA B 1 58 ? -9.578 16.203 -5.328 1 91.56 58 ALA B O 1
ATOM 1543 N N . SER B 1 59 ? -10.383 18.094 -6.113 1 91.06 59 SER B N 1
ATOM 1544 C CA . SER B 1 59 ? -9.531 18.062 -7.297 1 91.06 59 SER B CA 1
ATOM 1545 C C . SER B 1 59 ? -8.055 18.203 -6.922 1 91.06 59 SER B C 1
ATOM 1547 O O . SER B 1 59 ? -7.203 17.484 -7.43 1 91.06 59 SER B O 1
ATOM 1549 N N . ASP B 1 60 ? -7.805 19.125 -6.016 1 90.38 60 ASP B N 1
ATOM 1550 C CA . ASP B 1 60 ? -6.438 19.344 -5.551 1 90.38 60 ASP B CA 1
ATOM 1551 C C . ASP B 1 60 ? -5.922 18.141 -4.777 1 90.38 60 ASP B C 1
ATOM 1553 O O . ASP B 1 60 ? -4.746 17.781 -4.883 1 90.38 60 ASP B O 1
ATOM 1557 N N . LEU B 1 61 ? -6.773 17.594 -4.008 1 89.5 61 LEU B N 1
ATOM 1558 C CA . LEU B 1 61 ? -6.414 16.406 -3.246 1 89.5 61 LEU B CA 1
ATOM 1559 C C . LEU B 1 61 ? -6.07 15.242 -4.18 1 89.5 61 LEU B C 1
ATOM 1561 O O . LEU B 1 61 ? -5.09 14.531 -3.957 1 89.5 61 LEU B O 1
ATOM 1565 N N . ALA B 1 62 ? -6.844 15.062 -5.223 1 87.62 62 ALA B N 1
ATOM 1566 C CA . ALA B 1 62 ? -6.59 14.031 -6.223 1 87.62 62 ALA B CA 1
ATOM 1567 C C . ALA B 1 62 ? -5.234 14.234 -6.891 1 87.62 62 ALA B C 1
ATOM 1569 O O . ALA B 1 62 ? -4.477 13.281 -7.074 1 87.62 62 ALA B O 1
ATOM 1570 N N . ASP B 1 63 ? -4.949 15.492 -7.188 1 83.31 63 ASP B N 1
ATOM 1571 C CA . ASP B 1 63 ? -3.682 15.844 -7.82 1 83.31 63 ASP B CA 1
ATOM 1572 C C . ASP B 1 63 ? -2.504 15.523 -6.902 1 83.31 63 ASP B C 1
ATOM 1574 O O . ASP B 1 63 ? -1.502 14.961 -7.34 1 83.31 63 ASP B O 1
ATOM 1578 N N . ARG B 1 64 ? -2.668 15.891 -5.621 1 81.12 64 ARG B N 1
ATOM 1579 C CA . ARG B 1 64 ? -1.593 15.68 -4.656 1 81.12 64 ARG B CA 1
ATOM 1580 C C . ARG B 1 64 ? -1.357 14.195 -4.406 1 81.12 64 ARG B C 1
ATOM 1582 O O . ARG B 1 64 ? -0.222 13.773 -4.184 1 81.12 64 ARG B O 1
ATOM 1589 N N . LEU B 1 65 ? -2.404 13.398 -4.422 1 77.81 65 LEU B N 1
ATOM 1590 C CA . LEU B 1 65 ? -2.316 11.961 -4.148 1 77.81 65 LEU B CA 1
ATOM 1591 C C . LEU B 1 65 ? -2.041 11.188 -5.43 1 77.81 65 LEU B C 1
ATOM 1593 O O . LEU B 1 65 ? -1.735 9.992 -5.383 1 77.81 65 LEU B O 1
ATOM 1597 N N . ARG B 1 66 ? -2.24 11.883 -6.516 1 73.44 66 ARG B N 1
ATOM 1598 C CA . ARG B 1 66 ? -2.053 11.266 -7.824 1 73.44 66 ARG B CA 1
ATOM 1599 C C . ARG B 1 66 ? -3.004 10.086 -8.016 1 73.44 66 ARG B C 1
ATOM 1601 O O . ARG B 1 66 ? -2.58 8.992 -8.398 1 73.44 66 ARG B O 1
ATOM 1608 N N . VAL B 1 67 ? -4.191 10.289 -7.734 1 75.62 67 VAL B N 1
ATOM 1609 C CA . VAL B 1 67 ? -5.266 9.32 -7.91 1 75.62 67 VAL B CA 1
ATOM 1610 C C . VAL B 1 67 ? -6.453 9.984 -8.609 1 75.62 67 VAL B C 1
ATOM 1612 O O . VAL B 1 67 ? -6.457 11.203 -8.805 1 75.62 67 VAL B O 1
ATOM 1615 N N . SER B 1 68 ? -7.387 9.141 -9.055 1 80.56 68 SER B N 1
ATOM 1616 C CA . SER B 1 68 ? -8.562 9.656 -9.742 1 80.56 68 SER B CA 1
ATOM 1617 C C . SER B 1 68 ? -9.469 10.43 -8.789 1 80.56 68 SER B C 1
ATOM 1619 O O . SER B 1 68 ? -9.422 10.219 -7.574 1 80.56 68 SER B O 1
ATOM 1621 N N . ARG B 1 69 ? -10.203 11.328 -9.328 1 86.69 69 ARG B N 1
ATOM 1622 C CA . ARG B 1 69 ? -11.195 12.07 -8.555 1 86.69 69 ARG B CA 1
ATOM 1623 C C . ARG B 1 69 ? -12.195 11.133 -7.898 1 86.69 69 ARG B C 1
ATOM 1625 O O . ARG B 1 69 ? -12.664 11.383 -6.785 1 86.69 69 ARG B O 1
ATOM 1632 N N . GLN B 1 70 ? -12.477 10.109 -8.609 1 86.81 70 GLN B N 1
ATOM 1633 C CA . GLN B 1 70 ? -13.406 9.117 -8.078 1 86.81 70 GLN B CA 1
ATOM 1634 C C . GLN B 1 70 ? -12.836 8.438 -6.832 1 86.81 70 GLN B C 1
ATOM 1636 O O . GLN B 1 70 ? -13.539 8.242 -5.844 1 86.81 70 GLN B O 1
ATOM 1641 N N . ALA B 1 71 ? -11.602 8.078 -6.887 1 81.88 71 ALA B N 1
ATOM 1642 C CA . ALA B 1 71 ? -10.938 7.457 -5.746 1 81.88 71 ALA B CA 1
ATOM 1643 C C . ALA B 1 71 ? -10.914 8.398 -4.543 1 81.88 71 ALA B C 1
ATOM 1645 O O . ALA B 1 71 ? -11.125 7.965 -3.406 1 81.88 71 ALA B O 1
ATOM 1646 N N . VAL B 1 72 ? -10.648 9.617 -4.84 1 86.81 72 VAL B N 1
ATOM 1647 C CA . VAL B 1 72 ? -10.633 10.609 -3.773 1 86.81 72 VAL B CA 1
ATOM 1648 C C . VAL B 1 72 ? -12.031 10.758 -3.18 1 86.81 72 VAL B C 1
ATOM 1650 O O . VAL B 1 72 ? -12.188 10.828 -1.958 1 86.81 72 VAL B O 1
ATOM 1653 N N . ALA B 1 73 ? -13.023 10.859 -4.062 1 90.88 73 ALA B N 1
ATOM 1654 C CA . ALA B 1 73 ? -14.398 10.984 -3.592 1 90.88 73 ALA B CA 1
ATOM 1655 C C . ALA B 1 73 ? -14.766 9.852 -2.646 1 90.88 73 ALA B C 1
ATOM 1657 O O . ALA B 1 73 ? -15.367 10.078 -1.592 1 90.88 73 ALA B O 1
ATOM 1658 N N . GLN B 1 74 ? -14.375 8.711 -2.984 1 88.25 74 GLN B N 1
ATOM 1659 C CA . GLN B 1 74 ? -14.672 7.531 -2.172 1 88.25 74 GLN B CA 1
ATOM 1660 C C . GLN B 1 74 ? -13.922 7.574 -0.845 1 88.25 74 GLN B C 1
ATOM 1662 O O . GLN B 1 74 ? -14.492 7.277 0.207 1 88.25 74 GLN B O 1
ATOM 1667 N N . ALA B 1 75 ? -12.68 7.883 -0.897 1 89.12 75 ALA B N 1
ATOM 1668 C CA . ALA B 1 75 ? -11.867 7.957 0.312 1 89.12 75 ALA B CA 1
ATOM 1669 C C . ALA B 1 75 ? -12.383 9.031 1.26 1 89.12 75 ALA B C 1
ATOM 1671 O O . ALA B 1 75 ? -12.5 8.805 2.467 1 89.12 75 ALA B O 1
ATOM 1672 N N . VAL B 1 76 ? -12.719 10.156 0.68 1 92.75 76 VAL B N 1
ATOM 1673 C CA . VAL B 1 76 ? -13.195 11.289 1.478 1 92.75 76 VAL B CA 1
ATOM 1674 C C . VAL B 1 76 ? -14.547 10.945 2.1 1 92.75 76 VAL B C 1
ATOM 1676 O O . VAL B 1 76 ? -14.805 11.273 3.26 1 92.75 76 VAL B O 1
ATOM 1679 N N . ALA B 1 77 ? -15.414 10.336 1.316 1 93.94 77 ALA B N 1
ATOM 1680 C CA . ALA B 1 77 ? -16.719 9.93 1.845 1 93.94 77 ALA B CA 1
ATOM 1681 C C . ALA B 1 77 ? -16.547 9 3.041 1 93.94 77 ALA B C 1
ATOM 1683 O O . ALA B 1 77 ? -17.234 9.156 4.055 1 93.94 77 ALA B O 1
ATOM 1684 N N . ALA B 1 78 ? -15.648 8.109 2.928 1 92.12 78 ALA B N 1
ATOM 1685 C CA . ALA B 1 78 ? -15.398 7.168 4.016 1 92.12 78 ALA B CA 1
ATOM 1686 C C . ALA B 1 78 ? -14.82 7.883 5.234 1 92.12 78 ALA B C 1
ATOM 1688 O O . ALA B 1 78 ? -15.234 7.621 6.367 1 92.12 78 ALA B O 1
ATOM 1689 N N . LEU B 1 79 ? -13.891 8.734 5.027 1 94.94 79 LEU B N 1
ATOM 1690 C CA . LEU B 1 79 ? -13.242 9.484 6.102 1 94.94 79 LEU B CA 1
ATOM 1691 C C . LEU B 1 79 ? -14.234 10.422 6.777 1 94.94 79 LEU B C 1
ATOM 1693 O O . LEU B 1 79 ? -14.172 10.625 7.992 1 94.94 79 LEU B O 1
ATOM 1697 N N . GLU B 1 80 ? -15.109 10.945 5.949 1 95.81 80 GLU B N 1
ATOM 1698 C CA . GLU B 1 80 ? -16.125 11.836 6.484 1 95.81 80 GLU B CA 1
ATOM 1699 C C . GLU B 1 80 ? -17.141 11.07 7.344 1 95.81 80 GLU B C 1
ATOM 1701 O O . GLU B 1 80 ? -17.531 11.539 8.406 1 95.81 80 GLU B O 1
ATOM 1706 N N . ARG B 1 81 ? -17.516 9.961 6.887 1 95.31 81 ARG B N 1
ATOM 1707 C CA . ARG B 1 81 ? -18.453 9.109 7.609 1 95.31 81 ARG B CA 1
ATOM 1708 C C . ARG B 1 81 ? -17.922 8.773 9 1 95.31 81 ARG B C 1
ATOM 1710 O O . ARG B 1 81 ? -18.703 8.68 9.961 1 95.31 81 ARG B O 1
ATOM 1717 N N . HIS B 1 82 ? -16.641 8.688 9.125 1 95.62 82 HIS B N 1
ATOM 1718 C CA . HIS B 1 82 ? -16.047 8.289 10.391 1 95.62 82 HIS B CA 1
ATOM 1719 C C . HIS B 1 82 ? -15.469 9.492 11.133 1 95.62 82 HIS B C 1
ATOM 1721 O O . HIS B 1 82 ? -14.766 9.328 12.141 1 95.62 82 HIS B O 1
ATOM 1727 N N . GLY B 1 83 ? -15.695 10.664 10.586 1 96.69 83 GLY B N 1
ATOM 1728 C CA . GLY B 1 83 ? -15.438 11.898 11.32 1 96.69 83 GLY B CA 1
ATOM 1729 C C . GLY B 1 83 ? -14 12.367 11.203 1 96.69 83 GLY 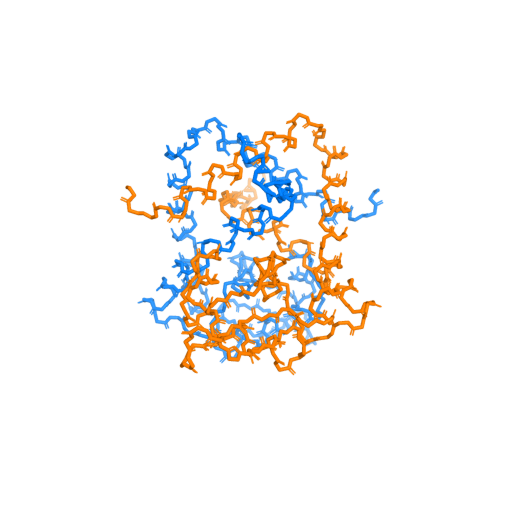B C 1
ATOM 1730 O O . GLY B 1 83 ? -13.523 13.148 12.031 1 96.69 83 GLY B O 1
ATOM 1731 N N . TYR B 1 84 ? -13.219 11.984 10.211 1 97.5 84 TYR B N 1
ATOM 1732 C CA . TYR B 1 84 ? -11.812 12.352 10.07 1 97.5 84 TYR B CA 1
ATOM 1733 C C . TYR B 1 84 ? -11.664 13.625 9.25 1 97.5 84 TYR B C 1
ATOM 1735 O O . TYR B 1 84 ? -10.672 14.352 9.398 1 97.5 84 TYR B O 1
ATOM 1743 N N . VAL B 1 85 ? -12.672 13.82 8.383 1 97.44 85 VAL B N 1
ATOM 1744 C CA . VAL B 1 85 ? -12.672 15.039 7.574 1 97.44 85 VAL B CA 1
ATOM 1745 C C . VAL B 1 85 ? -14.086 15.617 7.508 1 97.44 85 VAL B C 1
ATOM 1747 O O . VAL B 1 85 ? -15.055 14.945 7.863 1 97.44 85 VAL B O 1
ATOM 1750 N N . THR B 1 86 ? -14.156 16.828 7.156 1 96.88 86 THR B N 1
ATOM 1751 C CA . THR B 1 86 ? -15.414 17.516 6.887 1 96.88 86 THR B CA 1
ATOM 1752 C C . THR B 1 86 ? -15.32 18.328 5.598 1 96.88 86 THR B C 1
ATOM 1754 O O . THR B 1 86 ? -14.227 18.703 5.164 1 96.88 86 THR B O 1
ATOM 1757 N N . ARG B 1 87 ? -16.438 18.375 4.961 1 94.25 87 ARG B N 1
ATOM 1758 C CA . ARG B 1 87 ? -16.531 19.219 3.773 1 94.25 87 ARG B CA 1
ATOM 1759 C C . ARG B 1 87 ? -17.25 20.531 4.094 1 94.25 87 ARG B C 1
ATOM 1761 O O . ARG B 1 87 ? -18.359 20.531 4.609 1 94.25 87 ARG B O 1
ATOM 1768 N N . THR B 1 88 ? -16.578 21.531 3.854 1 92.44 88 THR B N 1
ATOM 1769 C CA . THR B 1 88 ? -17.172 22.844 4.121 1 92.44 88 THR B CA 1
ATOM 1770 C C . THR B 1 88 ? -17.266 23.672 2.838 1 92.44 88 THR B C 1
ATOM 1772 O O . THR B 1 88 ? -16.5 23.453 1.9 1 92.44 88 THR B O 1
ATOM 1775 N N . PRO B 1 89 ? -18.297 24.547 2.781 1 90.88 89 PRO B N 1
ATOM 1776 C CA . PRO B 1 89 ? -18.406 25.406 1.599 1 90.88 89 PRO B CA 1
ATOM 1777 C C . PRO B 1 89 ? -17.188 26.312 1.419 1 90.88 89 PRO B C 1
ATOM 1779 O O . PRO B 1 89 ? -16.641 26.812 2.402 1 90.88 89 PRO B O 1
ATOM 1782 N N . ASP B 1 90 ? -16.75 26.359 0.176 1 88.12 90 ASP B N 1
ATOM 1783 C CA . ASP B 1 90 ? -15.711 27.328 -0.157 1 88.12 90 ASP B CA 1
ATOM 1784 C C . ASP B 1 90 ? -16.25 28.75 -0.121 1 88.12 90 ASP B C 1
ATOM 1786 O O . ASP B 1 90 ? -17.234 29.078 -0.805 1 88.12 90 ASP B O 1
ATOM 1790 N N . PRO B 1 91 ? -15.656 29.5 0.692 1 87.19 91 PRO B N 1
ATOM 1791 C CA . PRO B 1 91 ? -16.125 30.875 0.738 1 87.19 91 PRO B CA 1
ATOM 1792 C C . PRO B 1 91 ? -16.016 31.594 -0.608 1 87.19 91 PRO B C 1
ATOM 1794 O O . PRO B 1 91 ? -16.781 32.5 -0.896 1 87.19 91 PRO B O 1
ATOM 1797 N N . ALA B 1 92 ? -15.039 31.188 -1.408 1 89.19 92 ALA B N 1
ATOM 1798 C CA . ALA B 1 92 ? -14.773 31.828 -2.693 1 89.19 92 ALA B CA 1
ATOM 1799 C C . ALA B 1 92 ? -15.648 31.234 -3.795 1 89.19 92 ALA B C 1
ATOM 1801 O O . ALA B 1 92 ? -15.789 31.828 -4.867 1 89.19 92 ALA B O 1
ATOM 1802 N N . ASP B 1 93 ? -16.125 30.125 -3.652 1 85.81 93 ASP B N 1
ATOM 1803 C CA . ASP B 1 93 ? -16.953 29.422 -4.625 1 85.81 93 ASP B CA 1
ATOM 1804 C C . ASP B 1 93 ? -18.016 28.578 -3.93 1 85.81 93 ASP B C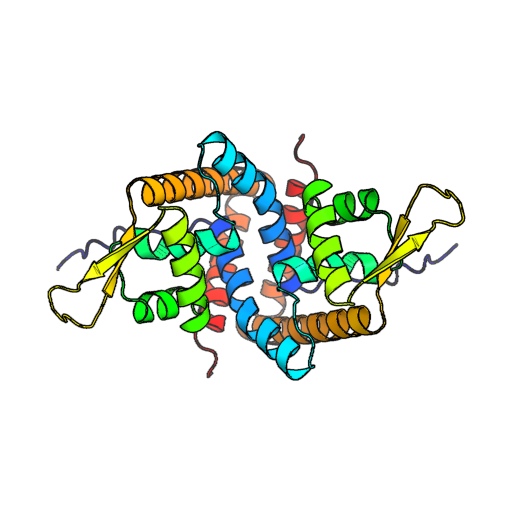 1
ATOM 1806 O O . ASP B 1 93 ? -17.719 27.469 -3.465 1 85.81 93 ASP B O 1
ATOM 1810 N N . ALA B 1 94 ? -19.219 29.062 -3.953 1 81.06 94 ALA B N 1
ATOM 1811 C CA . ALA B 1 94 ? -20.297 28.438 -3.199 1 81.06 94 ALA B CA 1
ATOM 1812 C C . ALA B 1 94 ? -20.562 27.016 -3.676 1 81.06 94 ALA B C 1
ATOM 1814 O O . ALA B 1 94 ? -21.094 26.188 -2.924 1 81.06 94 ALA B O 1
ATOM 1815 N N . ARG B 1 95 ? -20.125 26.656 -4.816 1 85 95 ARG B N 1
ATOM 1816 C CA . ARG B 1 95 ? -20.391 25.328 -5.363 1 85 95 ARG B CA 1
ATOM 1817 C C . ARG B 1 95 ? -19.266 24.359 -5.027 1 85 95 ARG B C 1
ATOM 1819 O O . ARG B 1 95 ? -19.422 23.156 -5.148 1 85 95 ARG B O 1
ATOM 1826 N N . ALA B 1 96 ? -18.219 25.016 -4.625 1 87 96 ALA B N 1
ATOM 1827 C CA . ALA B 1 96 ? -17.062 24.172 -4.324 1 87 96 ALA B CA 1
ATOM 1828 C C . ALA B 1 96 ? -17 23.828 -2.84 1 87 96 ALA B C 1
ATOM 1830 O O . ALA B 1 96 ? -17.516 24.578 -2.002 1 87 96 ALA B O 1
ATOM 1831 N N . ARG B 1 97 ? -16.609 22.688 -2.531 1 92.94 97 ARG B N 1
ATOM 1832 C CA . ARG B 1 97 ? -16.422 22.234 -1.153 1 92.94 97 ARG B CA 1
ATOM 1833 C C . ARG B 1 97 ? -14.945 22.047 -0.835 1 92.94 97 ARG B C 1
ATOM 1835 O O . ARG B 1 97 ? -14.172 21.609 -1.688 1 92.94 97 ARG B O 1
ATOM 1842 N N . ILE B 1 98 ? -14.633 22.438 0.391 1 95.38 98 ILE B N 1
ATOM 1843 C CA . ILE B 1 98 ? -13.273 22.281 0.889 1 95.38 98 ILE B CA 1
ATOM 1844 C C . ILE B 1 98 ? -13.227 21.141 1.908 1 95.38 98 ILE B C 1
ATOM 1846 O O . ILE B 1 98 ? -14.062 21.078 2.816 1 95.38 98 ILE B O 1
ATOM 1850 N N . ILE B 1 99 ? -12.336 20.25 1.661 1 96.69 99 ILE B N 1
ATOM 1851 C CA . ILE B 1 99 ? -12.133 19.141 2.586 1 96.69 99 ILE B CA 1
ATOM 1852 C C . ILE B 1 99 ? -11.133 19.547 3.666 1 96.69 99 ILE B C 1
ATOM 1854 O O . ILE B 1 99 ? -10.031 20 3.359 1 96.69 99 ILE B O 1
ATOM 1858 N N . GLU B 1 100 ? -11.547 19.391 4.891 1 96.44 100 GLU B N 1
ATOM 1859 C CA . GLU B 1 100 ? -10.695 19.781 6.012 1 96.44 100 GLU B CA 1
ATOM 1860 C C . GLU B 1 100 ? -10.602 18.672 7.047 1 96.44 100 GLU B C 1
ATOM 1862 O O . GLU B 1 100 ? -11.516 17.859 7.176 1 96.44 100 GLU B O 1
ATOM 1867 N N . LEU B 1 101 ? -9.492 18.75 7.707 1 96.44 101 LEU B N 1
ATOM 1868 C CA . LEU B 1 101 ? -9.336 17.812 8.805 1 96.44 101 LEU B CA 1
ATOM 1869 C C . LEU B 1 101 ? -10.203 18.203 9.992 1 96.44 101 LEU B C 1
ATOM 1871 O O . LEU B 1 101 ? -10.312 19.391 10.32 1 96.44 101 LEU B O 1
ATOM 1875 N N . THR B 1 102 ? -10.852 17.266 10.586 1 97.31 102 THR B N 1
ATOM 1876 C CA . THR B 1 102 ? -11.438 17.422 11.914 1 97.31 102 THR B CA 1
ATOM 1877 C C . THR B 1 102 ? -10.383 17.203 13 1 97.31 102 THR B C 1
ATOM 1879 O O . THR B 1 102 ? -9.258 16.812 12.703 1 97.31 102 THR B O 1
ATOM 1882 N N . PRO B 1 103 ? -10.727 17.547 14.266 1 96.56 103 PRO B N 1
ATOM 1883 C CA . PRO B 1 103 ? -9.805 17.172 15.344 1 96.56 103 PRO B CA 1
ATOM 1884 C C . PRO B 1 103 ? -9.445 15.695 15.336 1 96.56 103 PRO B C 1
ATOM 1886 O O . PRO B 1 103 ? -8.297 15.336 15.586 1 96.56 103 PRO B O 1
ATOM 1889 N N . ARG B 1 104 ? -10.391 14.883 14.953 1 96.88 104 ARG B N 1
ATOM 1890 C CA . ARG B 1 104 ? -10.164 13.445 14.852 1 96.88 104 ARG B CA 1
ATOM 1891 C C . ARG B 1 104 ? -9.203 13.117 13.711 1 96.88 104 ARG B C 1
ATOM 1893 O O . ARG B 1 104 ? -8.344 12.25 13.852 1 96.88 104 ARG B O 1
ATOM 1900 N N . GLY B 1 105 ? -9.375 13.805 12.656 1 96.75 105 GLY B N 1
ATOM 1901 C CA . GLY B 1 105 ? -8.461 13.656 11.539 1 96.75 105 GLY B CA 1
ATOM 1902 C C . GLY B 1 105 ? -7.039 14.07 11.859 1 96.75 105 GLY B C 1
ATOM 1903 O O . GLY B 1 105 ? -6.086 13.414 11.445 1 96.75 105 GLY B O 1
ATOM 1904 N N . ARG B 1 106 ? -6.934 15.109 12.625 1 96 106 ARG B N 1
ATOM 1905 C CA . ARG B 1 106 ? -5.617 15.57 13.055 1 96 106 ARG B CA 1
ATOM 1906 C C . ARG B 1 106 ? -4.957 14.562 13.984 1 96 106 ARG B C 1
ATOM 1908 O O . ARG B 1 106 ? -3.744 14.344 13.914 1 96 106 ARG B O 1
ATOM 1915 N N . GLN B 1 107 ? -5.773 14.031 14.797 1 96.38 107 GLN B N 1
ATOM 1916 C CA . GLN B 1 107 ? -5.266 12.977 15.672 1 96.38 107 GLN B CA 1
ATOM 1917 C C . GLN B 1 107 ? -4.738 11.797 14.867 1 96.38 107 GLN B C 1
ATOM 1919 O O . GLN B 1 107 ? -3.682 11.242 15.18 1 96.38 107 GLN B O 1
ATOM 1924 N N . ALA B 1 108 ? -5.461 11.414 13.859 1 96 108 ALA B N 1
ATOM 1925 C CA . ALA B 1 108 ? -5.035 10.312 13 1 96 108 ALA B CA 1
ATOM 1926 C C . ALA B 1 108 ? -3.688 10.617 12.352 1 96 108 ALA B C 1
ATOM 1928 O O . ALA B 1 108 ? -2.816 9.742 12.273 1 96 108 ALA B O 1
ATOM 1929 N N . LEU B 1 109 ? -3.562 11.805 11.938 1 93.44 109 LEU B N 1
ATOM 1930 C CA . LEU B 1 109 ? -2.307 12.227 11.32 1 93.44 109 LEU B CA 1
ATOM 1931 C C . LEU B 1 109 ? -1.157 12.125 12.32 1 93.44 109 LEU B C 1
ATOM 1933 O O . LEU B 1 109 ? -0.049 11.727 11.961 1 93.44 109 LEU B O 1
ATOM 1937 N N . GLN B 1 110 ? -1.458 12.5 13.5 1 94.81 110 GLN B N 1
ATOM 1938 C CA . GLN B 1 110 ? -0.432 12.438 14.531 1 94.81 110 GLN B CA 1
ATOM 1939 C C . GLN B 1 110 ? -0.005 11 14.797 1 94.81 110 GLN B C 1
ATOM 1941 O O . GLN B 1 110 ? 1.185 10.719 14.953 1 94.81 110 GLN B O 1
ATOM 1946 N N . VAL B 1 111 ? -0.965 10.156 14.812 1 95.38 111 VAL B N 1
ATOM 1947 C CA . VAL B 1 111 ? -0.692 8.734 15.031 1 95.38 111 VAL B CA 1
ATOM 1948 C C . VAL B 1 111 ? 0.105 8.18 13.852 1 95.38 111 VAL B C 1
ATOM 1950 O O . VAL B 1 111 ? 1.072 7.441 14.039 1 95.38 111 VAL B O 1
ATOM 1953 N N . MET B 1 112 ? -0.274 8.562 12.695 1 94.06 112 MET B N 1
ATOM 1954 C CA . MET B 1 112 ? 0.435 8.141 11.492 1 94.06 112 MET B CA 1
ATOM 1955 C C . MET B 1 112 ? 1.887 8.602 11.523 1 94.06 112 MET B C 1
ATOM 1957 O O . MET B 1 112 ? 2.799 7.832 11.227 1 94.06 112 MET B O 1
ATOM 1961 N N . ARG B 1 113 ? 2.057 9.828 11.844 1 92.38 113 ARG B N 1
ATOM 1962 C CA . ARG B 1 113 ? 3.398 10.406 11.891 1 92.38 113 ARG B CA 1
ATOM 1963 C C . ARG B 1 113 ? 4.258 9.695 12.93 1 92.38 113 ARG B C 1
ATOM 1965 O O . ARG B 1 113 ? 5.414 9.359 12.656 1 92.38 113 ARG B O 1
ATOM 1972 N N . ALA B 1 114 ? 3.682 9.5 14.078 1 94.69 114 ALA B N 1
ATOM 1973 C CA . ALA B 1 114 ? 4.41 8.812 15.141 1 94.69 114 ALA B CA 1
ATOM 1974 C C . ALA B 1 114 ? 4.816 7.406 14.703 1 94.69 114 ALA B C 1
ATOM 1976 O O . ALA B 1 114 ? 5.938 6.969 14.961 1 94.69 114 ALA B O 1
ATOM 1977 N N . ASN B 1 115 ? 3.912 6.695 14.094 1 93.38 115 ASN B N 1
ATOM 1978 C CA . ASN B 1 115 ? 4.184 5.352 13.594 1 93.38 115 ASN B CA 1
ATOM 1979 C C . ASN B 1 115 ? 5.281 5.363 12.531 1 93.38 115 ASN B C 1
ATOM 1981 O O . ASN B 1 115 ? 6.168 4.508 12.547 1 93.38 115 ASN B O 1
ATOM 1985 N N . ALA B 1 116 ? 5.207 6.328 11.633 1 93.69 116 ALA B N 1
ATOM 1986 C CA . ALA B 1 116 ? 6.195 6.445 10.562 1 93.69 116 ALA B CA 1
ATOM 1987 C C . ALA B 1 116 ? 7.582 6.75 11.125 1 93.69 116 ALA B C 1
ATOM 1989 O O . ALA B 1 116 ? 8.578 6.184 10.68 1 93.69 116 ALA B O 1
ATOM 1990 N N . ILE B 1 117 ? 7.617 7.59 12.07 1 94.75 117 ILE B N 1
ATOM 1991 C CA . ILE B 1 117 ? 8.883 7.973 12.688 1 94.75 117 ILE B CA 1
ATOM 1992 C C . ILE B 1 117 ? 9.492 6.77 13.406 1 94.75 117 ILE B C 1
ATOM 1994 O O . ILE B 1 117 ? 10.688 6.512 13.289 1 94.75 117 ILE B O 1
ATOM 1998 N N . ALA B 1 118 ? 8.664 6.023 14.094 1 94.62 118 ALA B N 1
ATOM 1999 C CA . ALA B 1 118 ? 9.125 4.82 14.789 1 94.62 118 ALA B CA 1
ATOM 2000 C C . ALA B 1 118 ? 9.656 3.789 13.797 1 94.62 118 ALA B C 1
ATOM 2002 O O . ALA B 1 118 ? 10.688 3.16 14.039 1 94.62 118 ALA B O 1
ATOM 2003 N N . MET B 1 119 ? 8.984 3.633 12.758 1 93.75 119 MET B N 1
ATOM 2004 C CA . MET B 1 119 ? 9.406 2.695 11.719 1 93.75 119 MET B CA 1
ATOM 2005 C C . MET B 1 119 ? 10.727 3.135 11.094 1 93.75 119 MET B C 1
ATOM 2007 O O . MET B 1 119 ? 11.609 2.309 10.859 1 93.75 119 MET B O 1
ATOM 2011 N N . GLU B 1 120 ? 10.812 4.383 10.812 1 95.69 120 GLU B N 1
ATOM 2012 C CA . GLU B 1 120 ? 12.039 4.902 10.219 1 95.69 120 GLU B CA 1
ATOM 2013 C C . GLU B 1 120 ? 13.234 4.711 11.156 1 95.69 120 GLU B C 1
ATOM 2015 O O . GLU B 1 120 ? 14.344 4.414 10.703 1 95.69 120 GLU B O 1
ATOM 2020 N N . LYS B 1 121 ? 13 4.938 12.422 1 96 121 LYS B N 1
ATOM 2021 C CA . LYS B 1 121 ? 14.062 4.707 13.406 1 96 121 LYS B CA 1
ATOM 2022 C C . LYS B 1 121 ? 14.539 3.262 13.367 1 96 121 LYS B C 1
ATOM 2024 O O . LYS B 1 121 ? 15.742 3 13.414 1 96 121 LYS B O 1
ATOM 2029 N N . ARG B 1 122 ? 13.648 2.336 13.227 1 94.06 122 ARG B N 1
ATOM 2030 C CA . ARG B 1 122 ? 14 0.922 13.133 1 94.06 122 ARG B CA 1
ATOM 2031 C C . ARG B 1 122 ? 14.766 0.636 11.844 1 94.06 122 ARG B C 1
ATOM 2033 O O . ARG B 1 122 ? 15.742 -0.107 11.852 1 94.06 122 ARG B O 1
ATOM 2040 N N . TRP B 1 123 ? 14.266 1.232 10.805 1 96.12 123 TRP B N 1
ATOM 2041 C CA . TRP B 1 123 ? 14.93 1.04 9.523 1 96.12 123 TRP B CA 1
ATOM 2042 C C . TRP B 1 123 ? 16.344 1.607 9.555 1 96.12 123 TRP B C 1
ATOM 2044 O O . TRP B 1 123 ? 17.266 1.033 8.969 1 96.12 123 TRP B O 1
ATOM 2054 N N . ARG B 1 124 ? 16.453 2.766 10.18 1 97.12 124 ARG B N 1
ATOM 2055 C CA . ARG B 1 124 ? 17.766 3.383 10.32 1 97.12 124 ARG B CA 1
ATOM 2056 C C . ARG B 1 124 ? 18.719 2.459 11.062 1 97.12 124 ARG B C 1
ATOM 2058 O O . ARG B 1 124 ? 19.906 2.379 10.719 1 97.12 124 ARG B O 1
ATOM 2065 N N . LYS B 1 125 ? 18.234 1.746 12.078 1 96.25 125 LYS B N 1
ATOM 2066 C CA . LYS B 1 125 ? 19.062 0.804 12.836 1 96.25 125 LYS B CA 1
ATOM 2067 C C . LYS B 1 125 ? 19.484 -0.381 11.977 1 96.25 125 LYS B C 1
ATOM 2069 O O . LYS B 1 125 ? 20.609 -0.871 12.086 1 96.25 125 LYS B O 1
ATOM 2074 N N . VAL B 1 126 ? 18.672 -0.763 11.086 1 95.44 126 VAL B N 1
ATOM 2075 C CA . VAL B 1 126 ? 18.891 -1.942 10.25 1 95.44 126 VAL B CA 1
ATOM 2076 C C . VAL B 1 126 ? 19.797 -1.582 9.07 1 95.44 126 VAL B C 1
ATOM 2078 O O . VAL B 1 126 ? 20.703 -2.342 8.719 1 95.44 126 VAL B O 1
ATOM 2081 N N . LEU B 1 127 ? 19.594 -0.502 8.461 1 96.62 127 LEU B N 1
ATOM 2082 C CA . LEU B 1 127 ? 20.25 -0.145 7.207 1 96.62 127 LEU B CA 1
ATOM 2083 C C . LEU B 1 127 ? 21.484 0.721 7.465 1 96.62 127 LEU B C 1
ATOM 2085 O O . LEU B 1 127 ? 22.422 0.704 6.68 1 96.62 127 LEU B O 1
ATOM 2089 N N . GLY B 1 128 ? 21.438 1.57 8.57 1 97.31 128 GLY B N 1
ATOM 2090 C CA . GLY B 1 128 ? 22.391 2.656 8.742 1 97.31 128 GLY B CA 1
ATOM 2091 C C . GLY B 1 128 ? 21.969 3.939 8.055 1 97.31 128 GLY B C 1
ATOM 2092 O O . GLY B 1 128 ? 21.062 3.93 7.223 1 97.31 128 GLY B O 1
ATOM 2093 N N . GLU B 1 129 ? 22.609 5.016 8.43 1 96.94 129 GLU B N 1
ATOM 2094 C CA . GLU B 1 129 ? 22.219 6.348 7.965 1 96.94 129 GLU B CA 1
ATOM 2095 C C . GLU B 1 129 ? 22.438 6.492 6.461 1 96.94 129 GLU B C 1
ATOM 2097 O O . GLU B 1 129 ? 21.594 7.059 5.758 1 96.94 129 GLU B O 1
ATOM 2102 N N . ARG B 1 130 ? 23.453 5.949 5.965 1 97.12 130 ARG B N 1
ATOM 2103 C CA . ARG B 1 130 ? 23.812 6.113 4.559 1 97.12 130 ARG B CA 1
ATOM 2104 C C . ARG B 1 130 ? 22.797 5.414 3.658 1 97.12 130 ARG B C 1
ATOM 2106 O O . ARG B 1 130 ? 22.234 6.027 2.748 1 97.12 130 ARG B O 1
ATOM 2113 N N . ARG B 1 131 ? 22.5 4.168 3.916 1 97.19 131 ARG B N 1
ATOM 2114 C CA . ARG B 1 131 ? 21.578 3.395 3.098 1 97.19 131 ARG B CA 1
ATOM 2115 C C . ARG B 1 131 ? 20.156 3.941 3.209 1 97.19 131 ARG B C 1
ATOM 2117 O O . ARG B 1 131 ? 19.391 3.9 2.242 1 97.19 131 ARG B O 1
ATOM 2124 N N . LEU B 1 132 ? 19.844 4.469 4.336 1 97.38 132 LEU B N 1
ATOM 2125 C CA . LEU B 1 132 ? 18.531 5.066 4.508 1 97.38 132 LEU B CA 1
ATOM 2126 C C . LEU B 1 132 ? 18.391 6.328 3.662 1 97.38 132 LEU B C 1
ATOM 2128 O O . LEU B 1 132 ? 17.344 6.547 3.039 1 97.38 132 LEU B O 1
ATOM 2132 N N . THR B 1 133 ? 19.406 7.113 3.684 1 96.81 133 THR B N 1
ATOM 2133 C CA . THR B 1 133 ? 19.406 8.328 2.877 1 96.81 133 THR B CA 1
ATOM 2134 C C . THR B 1 133 ? 19.312 7.992 1.392 1 96.81 133 THR B C 1
ATOM 2136 O O . THR B 1 133 ? 18.578 8.641 0.648 1 96.81 133 THR B O 1
ATOM 2139 N N . GLU B 1 134 ? 20.016 6.953 0.983 1 97.25 134 GLU B N 1
ATOM 2140 C CA . GLU B 1 134 ? 19.969 6.5 -0.404 1 97.25 134 GLU B CA 1
ATOM 2141 C C . GLU B 1 134 ? 18.562 6.016 -0.779 1 97.25 134 GLU B C 1
ATOM 2143 O O . GLU B 1 134 ? 18.094 6.277 -1.886 1 97.25 134 GLU B O 1
ATOM 2148 N N . LEU B 1 135 ? 17.984 5.285 0.156 1 97.69 135 LEU B N 1
ATOM 2149 C CA . LEU B 1 135 ? 16.625 4.82 -0.062 1 97.69 135 LEU B CA 1
ATOM 2150 C C . LEU B 1 135 ? 15.672 5.996 -0.246 1 97.69 135 LEU B C 1
ATOM 2152 O O . LEU B 1 135 ? 14.852 6 -1.168 1 97.69 135 LEU B O 1
ATOM 2156 N N . ARG B 1 136 ? 15.789 6.996 0.57 1 96.56 136 ARG B N 1
ATOM 2157 C CA . ARG B 1 136 ? 14.969 8.195 0.467 1 96.56 136 ARG B CA 1
ATOM 2158 C C . ARG B 1 136 ? 15.109 8.844 -0.909 1 96.56 136 ARG B C 1
ATOM 2160 O O . ARG B 1 136 ? 14.117 9.18 -1.546 1 96.56 136 ARG B O 1
ATOM 2167 N N . GLU B 1 137 ? 16.344 8.977 -1.294 1 96.31 137 GLU B N 1
ATOM 2168 C CA . GLU B 1 137 ? 16.594 9.617 -2.582 1 96.31 137 GLU B CA 1
ATOM 2169 C C . GLU B 1 137 ? 15.992 8.812 -3.729 1 96.31 137 GLU B C 1
ATOM 2171 O O . GLU B 1 137 ? 15.391 9.375 -4.637 1 96.31 137 GLU B O 1
ATOM 2176 N N . THR B 1 138 ? 16.172 7.559 -3.662 1 97.56 138 THR B N 1
ATOM 2177 C CA . THR B 1 138 ? 15.672 6.672 -4.707 1 97.56 138 THR B CA 1
ATOM 2178 C C . THR B 1 138 ? 14.148 6.73 -4.781 1 97.56 138 THR B C 1
ATOM 2180 O O . THR B 1 138 ? 13.586 6.859 -5.867 1 97.56 138 THR B O 1
ATOM 2183 N N . LEU B 1 139 ? 13.484 6.684 -3.625 1 95.5 139 LEU B N 1
ATOM 2184 C CA . LEU B 1 139 ? 12.023 6.711 -3.57 1 95.5 139 LEU B CA 1
ATOM 2185 C C . LEU B 1 139 ? 11.484 8.047 -4.062 1 95.5 139 LEU B C 1
ATOM 2187 O O . LEU B 1 139 ? 10.445 8.102 -4.719 1 95.5 139 LEU B O 1
ATOM 2191 N N . THR B 1 140 ? 12.211 9.078 -3.746 1 92.06 140 THR B N 1
ATOM 2192 C CA . THR B 1 140 ? 11.82 10.414 -4.191 1 92.06 140 THR B CA 1
ATOM 2193 C C . THR B 1 140 ? 11.852 10.508 -5.715 1 92.06 140 THR B C 1
ATOM 2195 O O . THR B 1 140 ? 10.93 11.039 -6.332 1 92.06 140 THR B O 1
ATOM 2198 N N . VAL B 1 141 ? 12.898 9.969 -6.293 1 93.81 141 VAL B N 1
ATOM 2199 C CA . VAL B 1 141 ? 13.047 9.961 -7.746 1 93.81 141 VAL B CA 1
ATOM 2200 C C . VAL B 1 141 ? 11.922 9.141 -8.375 1 93.81 141 VAL B C 1
ATOM 2202 O O . VAL B 1 141 ? 11.32 9.562 -9.367 1 93.81 141 VAL B O 1
ATOM 2205 N N . LEU B 1 142 ? 11.602 8.008 -7.82 1 93.94 142 LEU B N 1
ATOM 2206 C CA . LEU B 1 142 ? 10.562 7.133 -8.359 1 93.94 142 LEU B CA 1
ATOM 2207 C C . LEU B 1 142 ? 9.195 7.789 -8.258 1 93.94 142 LEU B C 1
ATOM 2209 O O . LEU B 1 142 ? 8.383 7.691 -9.188 1 93.94 142 LEU B O 1
ATOM 2213 N N . LEU B 1 143 ? 8.977 8.391 -7.137 1 88.06 143 LEU B N 1
ATOM 2214 C CA . LEU B 1 143 ? 7.703 9.07 -6.941 1 88.06 143 LEU B CA 1
ATOM 2215 C C . LEU B 1 143 ? 7.516 10.18 -7.969 1 88.06 143 LEU B C 1
ATOM 2217 O O . LEU B 1 143 ? 6.422 10.352 -8.516 1 88.06 143 LEU B O 1
ATOM 2221 N N . ALA B 1 144 ? 8.547 10.883 -8.281 1 85.06 144 ALA B N 1
ATOM 2222 C CA . ALA B 1 144 ? 8.5 11.945 -9.273 1 85.06 144 ALA B CA 1
ATOM 2223 C C . ALA B 1 144 ? 8.266 11.383 -10.672 1 85.06 144 ALA B C 1
ATOM 2225 O O . ALA B 1 144 ? 7.543 11.977 -11.477 1 85.06 144 ALA B O 1
ATOM 2226 N N . ALA B 1 145 ? 8.883 10.258 -10.938 1 84.88 145 ALA B N 1
ATOM 2227 C CA . ALA B 1 145 ? 8.742 9.625 -12.242 1 84.88 145 ALA B CA 1
ATOM 2228 C C . ALA B 1 145 ? 7.324 9.117 -12.461 1 84.88 145 ALA B C 1
ATOM 2230 O O . ALA B 1 145 ? 6.84 9.07 -13.594 1 84.88 145 ALA B O 1
ATOM 2231 N N . GLU B 1 146 ? 6.68 8.602 -11.438 1 78.19 146 GLU B N 1
ATOM 2232 C CA . GLU B 1 146 ? 5.32 8.086 -11.539 1 78.19 146 GLU B CA 1
ATOM 2233 C C . GLU B 1 146 ? 4.305 9.219 -11.68 1 78.19 146 GLU B C 1
ATOM 2235 O O . GLU B 1 146 ? 3.197 9.008 -12.172 1 78.19 146 GLU B O 1
ATOM 2240 N N . ARG B 1 147 ? 4.52 10.328 -11.188 1 67.44 147 ARG B N 1
ATOM 2241 C CA . ARG B 1 147 ? 3.664 11.508 -11.297 1 67.44 147 ARG B CA 1
ATOM 2242 C C . ARG B 1 147 ? 3.594 12 -12.734 1 67.44 147 ARG B C 1
ATOM 2244 O O . ARG B 1 147 ? 2.564 12.531 -13.172 1 67.44 147 ARG B O 1
ATOM 2251 N N . GLU B 1 148 ? 4.766 11.945 -13.531 1 54.56 148 GLU B N 1
ATOM 2252 C CA . GLU B 1 148 ? 4.762 12.422 -14.906 1 54.56 148 GLU B CA 1
ATOM 2253 C C . GLU B 1 148 ? 4.508 11.273 -15.891 1 54.56 148 GLU B C 1
ATOM 2255 O O . GLU B 1 148 ? 5.445 10.711 -16.453 1 54.56 148 GLU B O 1
ATOM 2260 N N . PRO B 1 149 ? 3.414 10.602 -15.695 1 49.5 149 PRO B N 1
ATOM 2261 C CA . PRO B 1 149 ? 3.238 9.516 -16.656 1 49.5 149 PRO B CA 1
ATOM 2262 C C . PRO B 1 149 ? 3.744 9.875 -18.047 1 49.5 149 PRO B C 1
ATOM 2264 O O . PRO B 1 149 ? 3.834 9.016 -18.922 1 49.5 149 PRO B O 1
ATOM 2267 N N . GLY B 1 150 ? 3.484 11.016 -18.672 1 36.38 150 GLY B N 1
ATOM 2268 C CA . GLY B 1 150 ? 3.699 11.359 -20.078 1 36.38 150 GLY B CA 1
ATOM 2269 C C . GLY B 1 150 ? 5.145 11.219 -20.5 1 36.38 150 GLY B C 1
ATOM 2270 O O . GLY B 1 150 ? 5.488 11.523 -21.656 1 36.38 150 GLY B O 1
ATOM 2271 N N . GLY B 1 151 ? 6.297 11.328 -19.672 1 30.69 151 GLY B N 1
ATOM 2272 C CA . GLY B 1 151 ? 7.391 11.375 -20.641 1 30.69 151 GLY B CA 1
ATOM 2273 C C . GLY B 1 151 ? 7.625 10.039 -21.328 1 30.69 151 GLY B C 1
ATOM 2274 O O . GLY B 1 151 ? 7.156 9 -20.859 1 30.69 151 GLY B O 1
#

Sequence (302 aa):
MREGARGGWEPTVPALVNLVAAAGAPRLRAAFAEAGLDGIRPAQSLALVPLAAGGLHASDLADRLRVSRQAVAQAVAALERHGYVTRTPDPADARARIIELTPRGRQALQVMRANAIAMEKRWRKVLGERRLTELRETLTVLLAAEREPGGMREGARGGWEPTVPALVNLVAAAGAPRLRAAFAEAGLDGIRPAQSLALVPLAAGGLHASDLADRLRVSRQAVAQAVAALERHGYVTRTPDPADARARIIELTPRGRQALQVMRANAIAMEKRWRKVLGERRLTELRETLTVLLAAEREPGG

Foldseek 3Di:
DCPDVCCPDDDDPVVVVVVVVVVLQVVLVVLCVVVVNPQDGPVLLVLLVVQVVHWDFLVVSCLVVVHDSVVSVVSLVSCVVSQQWDWDADPVHRPTTIIHGDPSVVVSVVSVVVSVVVVLVVVCVVQPDVRSVVVVVVVVVVVVCVSCVPD/DCPDVCCPDDDDPVVVVVVVVVVLQVVLVVLCVVVVNPQDGPVLLVLLVVQVVHWDFLVVSCLVVVHDSVVSVVSLVSCVVSQQWDWDADPVHRPTTIIHGDPSVVVSVVSVVVSVVVVLVVVCVVQPPVRSVVVVVVVVVVVVCVSCVPD

Organism: Mycolicibacterium paratuberculosis (strain ATCC BAA-968 / K-10) (NCBI:txid262316)